Protein AF-A0A3S4HJX0-F1 (afdb_monomer_lite)

Secondary structure (DSSP, 8-state):
-EEPPSSHHHHHHHHHHHHHTTTT-EEEE---GGGGGG-SHHHHHHHHHHHTSTTEEEEEEEEEETTT-SS-HHHHHHHHHHHHHHHHHHT--EEEEEES-HHHHHHHHGGGTTT-S-EEE-S----HHHHHHHHHTT-EEEE-GGGG-TTTSHHHHHHGGGS-TTTEEE---BTTT---S-------PPP--TTSPPPPP-----PPPP--------------S----TTS--TT--------EES-GGGTTTHHHHHHHHHHHHHGGGS-----

Sequence (276 aa):
MLITGTCVQESLAASALAQDYRDYCWSTAGVHPHHASEWNTQTAEQLRALAGRPEVVAIGECGLDFNRNFSTPDQQEAAFSAQLALAADLQMPVFLHCREAHSRFVALLSPWLDKLPAAVVHCFTGTAEELTDCLSLGLSVGITGWVCDERRGLALRALLPQIPADRLLLETDAPLSAATGFTAQTGISPQRTGFFAPPCPTGRRLAAGRSSVAGADNRSKCAPHLPIDLSKPLSGTKHARYVYIFSNWRLSRLCVTCLLIRLSSSIERASPSGSV

pLDDT: mean 71.67, std 30.4, range [21.53, 98.75]

Radius of gyration: 20.78 Å; chains: 1; bounding box: 62×40×52 Å

Foldseek 3Di:
DEAEDQFLVSLVVQCVVCVVVVVPYAYEAEHALLRLVVDDPVRLVSSLVSCPDQRHQAHDPAFDAPPPCNDPPVSRLVRRLSSLVSQLVSLGEYEYEDHPCLVVRCVSCLVSLVSHPAYEHACDQDALVSVVSCVVSVHAYEHELCCVPPVRNVRVLVCVLVHPLARYEYEHQPPPRANPDDADDDDDDADDFPPRNDPDPDDDDDDDDDDDDDDDDDDDDDDDDDDDPPPDPPPDDPHRGYDYYYHDDPPPDGRVRVVVVVSVVSNVVPDPPDDD

Structure (mmCIF, N/CA/C/O backbone):
data_AF-A0A3S4HJX0-F1
#
_entry.id   AF-A0A3S4HJX0-F1
#
loop_
_atom_site.group_PDB
_atom_site.id
_atom_site.type_symbol
_atom_site.label_atom_id
_atom_site.label_alt_id
_atom_site.label_comp_id
_atom_site.label_asym_id
_atom_site.label_entity_id
_atom_site.label_seq_id
_atom_site.pdbx_PDB_ins_code
_atom_site.Cartn_x
_atom_site.Cartn_y
_atom_site.Cartn_z
_atom_site.occupancy
_atom_site.B_iso_or_equiv
_atom_site.auth_seq_id
_atom_site.auth_comp_id
_atom_site.auth_asym_id
_atom_site.auth_atom_id
_atom_site.pdbx_PDB_model_num
ATOM 1 N N . MET A 1 1 ? -14.784 5.576 -1.308 1.00 86.88 1 MET A N 1
ATOM 2 C CA . MET A 1 1 ? -13.565 6.292 -1.721 1.00 86.88 1 MET A CA 1
ATOM 3 C C . MET A 1 1 ? -12.529 6.077 -0.641 1.00 86.88 1 MET A C 1
ATOM 5 O O . MET A 1 1 ? -12.900 6.152 0.520 1.00 86.88 1 MET A O 1
ATOM 9 N N . LEU A 1 2 ? -11.289 5.761 -0.997 1.00 91.75 2 LEU A N 1
ATOM 10 C CA . LEU A 1 2 ? -10.186 5.620 -0.050 1.00 91.75 2 LEU A CA 1
ATOM 11 C C . LEU A 1 2 ? -9.273 6.844 -0.180 1.00 91.75 2 LEU A C 1
ATOM 13 O O . LEU A 1 2 ? -8.854 7.187 -1.283 1.00 91.75 2 LEU A O 1
ATOM 17 N N . ILE A 1 3 ? -9.027 7.533 0.925 1.00 94.38 3 ILE A N 1
ATOM 18 C CA . ILE A 1 3 ? -8.179 8.722 0.994 1.00 94.38 3 ILE A CA 1
ATOM 19 C C . ILE A 1 3 ? -6.838 8.282 1.569 1.00 94.38 3 ILE A C 1
ATOM 21 O O . ILE A 1 3 ? -6.785 7.728 2.668 1.00 94.38 3 ILE A O 1
ATOM 25 N N . THR A 1 4 ? -5.766 8.484 0.816 1.00 95.19 4 THR A N 1
ATOM 26 C CA . THR A 1 4 ? -4.442 7.998 1.204 1.00 95.19 4 THR A CA 1
ATOM 27 C C . THR A 1 4 ? -3.760 8.950 2.177 1.00 95.19 4 THR A C 1
ATOM 29 O O . THR A 1 4 ? -3.737 10.161 1.970 1.00 95.19 4 THR A O 1
ATOM 32 N N . GLY A 1 5 ? -3.208 8.391 3.253 1.00 95.31 5 GLY A N 1
ATOM 33 C CA . GLY A 1 5 ? -2.229 9.062 4.103 1.00 95.31 5 GLY A CA 1
ATOM 34 C C . GLY A 1 5 ? -0.820 8.598 3.739 1.00 95.31 5 GLY A C 1
ATOM 35 O O . GLY A 1 5 ? -0.583 7.393 3.675 1.00 95.31 5 GLY A O 1
ATOM 36 N N . THR A 1 6 ? 0.106 9.531 3.500 1.00 95.94 6 THR A N 1
ATOM 37 C CA . THR A 1 6 ? 1.504 9.207 3.140 1.00 95.94 6 THR A CA 1
ATOM 38 C C . THR A 1 6 ? 2.510 9.501 4.260 1.00 95.94 6 THR A C 1
ATOM 40 O O . THR A 1 6 ? 3.659 9.070 4.206 1.00 95.94 6 THR A O 1
ATOM 43 N N . CYS A 1 7 ? 2.080 10.201 5.306 1.00 96.50 7 CYS A N 1
ATOM 44 C CA . CYS A 1 7 ? 2.805 10.395 6.560 1.00 96.50 7 CYS A CA 1
ATOM 45 C C . CYS A 1 7 ? 1.792 10.548 7.707 1.00 96.50 7 CYS A C 1
ATOM 47 O O . CYS A 1 7 ? 0.581 10.584 7.469 1.00 96.50 7 CYS A O 1
ATOM 49 N N . VAL A 1 8 ? 2.243 10.681 8.959 1.00 96.56 8 VAL A N 1
ATOM 50 C CA . VAL A 1 8 ? 1.333 10.816 10.120 1.00 96.56 8 VAL A CA 1
ATOM 51 C C . VAL A 1 8 ? 0.402 12.022 9.984 1.00 96.56 8 VAL A C 1
ATOM 53 O O . VAL A 1 8 ? -0.800 11.906 10.225 1.00 96.56 8 VAL A O 1
ATOM 56 N N . GLN A 1 9 ? 0.940 13.170 9.568 1.00 96.62 9 GLN A N 1
ATOM 57 C CA . GLN A 1 9 ? 0.167 14.404 9.435 1.00 96.62 9 GLN A CA 1
ATOM 58 C C . GLN A 1 9 ? -0.905 14.287 8.344 1.00 96.62 9 GLN A C 1
ATOM 60 O O . GLN A 1 9 ? -2.055 14.676 8.553 1.00 96.62 9 GLN A O 1
ATOM 65 N N . GLU A 1 10 ? -0.555 13.712 7.194 1.00 96.44 10 GLU A N 1
ATOM 66 C CA . GLU A 1 10 ? -1.518 13.476 6.118 1.00 96.44 10 GLU A CA 1
ATOM 67 C C . GLU A 1 10 ? -2.526 12.385 6.475 1.00 96.44 10 GLU A C 1
ATOM 69 O O . GLU A 1 10 ? -3.701 12.519 6.151 1.00 96.44 10 GLU A O 1
ATOM 74 N N . SER A 1 11 ? -2.115 11.355 7.217 1.00 97.44 11 SER A N 1
ATOM 75 C CA . SER A 1 11 ? -3.013 10.305 7.712 1.00 97.44 11 SER A CA 1
ATOM 76 C C . SER A 1 11 ? -4.065 10.870 8.676 1.00 97.44 11 SER A C 1
ATOM 78 O O . SER A 1 11 ? -5.237 10.497 8.607 1.00 97.44 11 SER A O 1
ATOM 80 N N . LEU A 1 12 ? -3.685 11.822 9.540 1.00 97.44 12 LEU A N 1
ATOM 81 C CA . LEU A 1 12 ? -4.622 12.569 10.390 1.00 97.44 12 LEU A CA 1
ATOM 82 C C . LEU A 1 12 ? -5.634 13.363 9.556 1.00 97.44 12 LEU A C 1
ATOM 84 O O . LEU A 1 12 ? -6.834 13.303 9.831 1.00 97.44 12 LEU A O 1
ATOM 88 N N . ALA A 1 13 ? -5.161 14.086 8.538 1.00 96.38 13 ALA A N 1
ATOM 89 C CA . ALA A 1 13 ? -6.020 14.866 7.651 1.00 96.38 13 ALA A CA 1
ATOM 90 C C . ALA A 1 13 ? -6.960 13.972 6.820 1.00 96.38 13 ALA A C 1
ATOM 92 O O . ALA A 1 13 ? -8.140 14.289 6.671 1.00 96.38 13 ALA A O 1
ATOM 93 N N . ALA A 1 14 ? -6.463 12.834 6.332 1.00 94.94 14 ALA A N 1
ATOM 94 C CA . ALA A 1 14 ? -7.236 11.849 5.585 1.00 94.94 14 ALA A CA 1
ATOM 95 C C . ALA A 1 14 ? -8.345 11.227 6.444 1.00 94.94 14 ALA A C 1
ATOM 97 O O . ALA A 1 14 ? -9.487 11.152 5.994 1.00 94.94 14 ALA A O 1
ATOM 98 N N . SER A 1 15 ? -8.040 10.846 7.691 1.00 96.81 15 SER A N 1
ATOM 99 C CA . SER A 1 15 ? -9.033 10.348 8.656 1.00 96.81 15 SER A CA 1
ATOM 100 C C . SER A 1 15 ? -10.085 11.407 8.981 1.00 96.81 15 SER A C 1
ATOM 102 O O . SER A 1 15 ? -11.275 11.107 8.932 1.00 96.81 15 SER A O 1
ATOM 104 N N . ALA A 1 16 ? -9.686 12.660 9.226 1.00 96.38 16 ALA A N 1
ATOM 105 C CA . ALA A 1 16 ? -10.638 13.746 9.466 1.00 96.38 16 ALA A CA 1
ATOM 106 C C . ALA A 1 16 ? -11.583 13.950 8.267 1.00 96.38 16 ALA A C 1
ATOM 108 O O . ALA A 1 16 ? -12.799 14.011 8.432 1.00 96.38 16 ALA A O 1
ATOM 109 N N . LEU A 1 17 ? -11.042 13.954 7.045 1.00 93.38 17 LEU A N 1
ATOM 110 C CA . LEU A 1 17 ? -11.856 14.077 5.838 1.00 93.38 17 LEU A CA 1
ATOM 111 C C . LEU A 1 17 ? -12.772 12.861 5.634 1.00 93.38 17 LEU A C 1
ATOM 113 O O . LEU A 1 17 ? -13.923 13.015 5.237 1.00 93.38 17 LEU A O 1
ATOM 117 N N . ALA A 1 18 ? -12.304 11.645 5.917 1.00 94.81 18 ALA A N 1
ATOM 118 C CA . ALA A 1 18 ? -13.149 10.455 5.854 1.00 94.81 18 ALA A CA 1
ATOM 119 C C . ALA A 1 18 ? -14.287 10.505 6.891 1.00 94.81 18 ALA A C 1
ATOM 121 O O . ALA A 1 18 ? -15.416 10.113 6.592 1.00 94.81 18 ALA A O 1
ATOM 122 N N . GLN A 1 19 ? -14.026 11.070 8.072 1.00 94.75 19 GLN A N 1
ATOM 123 C CA . GLN A 1 19 ? -15.018 11.277 9.1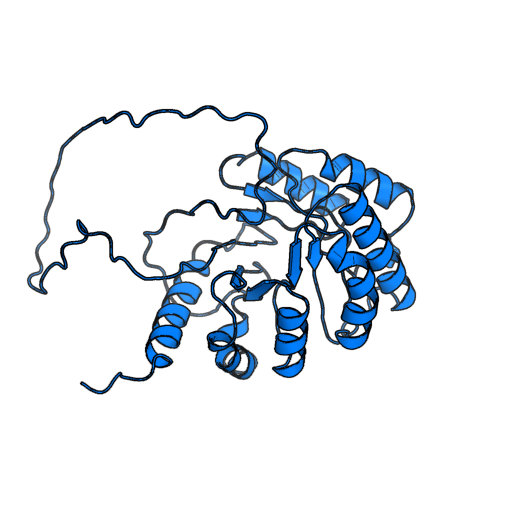25 1.00 94.75 19 GLN A CA 1
ATOM 124 C C . GLN A 1 19 ? -16.096 12.313 8.758 1.00 94.75 19 GLN A C 1
ATOM 126 O O . GLN A 1 19 ? -17.241 12.186 9.201 1.00 94.75 19 GLN A O 1
ATOM 131 N N . ASP A 1 20 ? -15.787 13.296 7.916 1.00 94.00 20 ASP A N 1
ATOM 132 C CA . ASP A 1 20 ? -16.796 14.228 7.395 1.00 94.00 20 ASP A CA 1
ATOM 133 C C . ASP A 1 20 ? -17.751 13.549 6.391 1.00 94.00 20 ASP A C 1
ATOM 135 O O . ASP A 1 20 ? -18.895 13.973 6.220 1.00 94.00 20 ASP A O 1
ATOM 139 N N . TYR A 1 21 ? -17.319 12.443 5.770 1.00 92.62 21 TYR A N 1
ATOM 140 C CA . TYR A 1 21 ? -18.043 11.728 4.711 1.00 92.62 21 TYR A CA 1
ATOM 141 C C . TYR A 1 21 ? -18.157 10.212 4.986 1.00 92.62 21 TYR A C 1
ATOM 143 O O . TYR A 1 21 ? -17.909 9.397 4.095 1.00 92.62 21 TYR A O 1
ATOM 151 N N . ARG A 1 22 ? -18.567 9.828 6.205 1.00 85.81 22 ARG A N 1
ATOM 152 C CA . ARG A 1 22 ? -18.512 8.447 6.762 1.00 85.81 22 ARG A CA 1
ATOM 153 C C . ARG A 1 22 ? -19.131 7.329 5.919 1.00 85.81 22 ARG A C 1
ATOM 155 O O . ARG A 1 22 ? -18.731 6.178 6.058 1.00 85.81 22 ARG A O 1
ATOM 162 N N . ASP A 1 23 ? -20.090 7.648 5.056 1.00 86.12 23 ASP A N 1
ATOM 163 C CA . ASP A 1 23 ? -20.768 6.653 4.211 1.00 86.12 23 ASP A CA 1
ATOM 164 C C . ASP A 1 23 ? -20.103 6.465 2.839 1.00 86.12 23 ASP A C 1
ATOM 166 O O . ASP A 1 23 ? -20.397 5.511 2.114 1.00 86.12 23 ASP A O 1
ATOM 170 N N . TYR A 1 24 ? -19.202 7.375 2.471 1.00 89.31 24 TYR A N 1
ATOM 171 C CA . TYR A 1 24 ? -18.600 7.442 1.141 1.00 89.31 24 TYR A CA 1
ATOM 172 C C . TYR A 1 24 ? -17.079 7.371 1.171 1.00 89.31 24 TYR A C 1
ATOM 174 O O . TYR A 1 24 ? -16.480 7.008 0.153 1.00 89.31 24 TYR A O 1
ATOM 182 N N . CYS A 1 25 ? -16.455 7.707 2.298 1.00 92.56 25 CYS A N 1
ATOM 183 C CA . CYS A 1 25 ? -15.018 7.867 2.433 1.00 92.56 25 CYS A CA 1
ATOM 184 C C . CYS A 1 25 ? -14.460 7.021 3.577 1.00 92.56 25 CYS A C 1
ATOM 186 O O . CYS A 1 25 ? -15.029 6.943 4.659 1.00 92.56 25 CYS A O 1
ATOM 188 N N . TRP A 1 26 ? -13.298 6.446 3.310 1.00 96.56 26 TRP A N 1
ATOM 189 C CA . TRP A 1 26 ? -12.415 5.784 4.259 1.00 96.56 26 TRP A CA 1
ATOM 190 C C . TRP A 1 26 ? -11.014 6.340 4.051 1.00 96.56 26 TRP A C 1
ATOM 192 O O . TRP A 1 26 ? -10.753 6.971 3.023 1.00 96.56 26 TRP A O 1
ATOM 202 N N . SER A 1 27 ? -10.103 6.078 4.975 1.00 97.06 27 SER A N 1
ATOM 203 C CA . SER A 1 27 ? -8.709 6.479 4.844 1.00 97.06 27 SER A CA 1
ATOM 204 C C . SER A 1 27 ? -7.739 5.342 5.129 1.00 97.06 27 SER A C 1
ATOM 206 O O . SER A 1 27 ? -8.091 4.314 5.711 1.00 97.06 27 SER A O 1
ATOM 208 N N . THR A 1 28 ? -6.496 5.540 4.714 1.00 98.25 28 THR A N 1
ATOM 209 C CA . THR A 1 28 ? -5.355 4.732 5.148 1.00 98.25 28 THR A CA 1
ATOM 210 C C . THR A 1 28 ? -4.539 5.503 6.187 1.00 98.25 28 THR A C 1
ATOM 212 O O . THR A 1 28 ? -4.708 6.717 6.340 1.00 98.25 28 THR A O 1
ATOM 215 N N . ALA A 1 29 ? -3.673 4.808 6.920 1.00 98.44 29 ALA A N 1
ATOM 216 C CA . ALA A 1 29 ? -2.678 5.442 7.777 1.00 98.44 29 ALA A CA 1
ATOM 217 C C . ALA A 1 29 ? -1.314 4.770 7.594 1.00 98.44 29 ALA A C 1
ATOM 219 O O . ALA A 1 29 ? -1.189 3.558 7.776 1.00 98.44 29 ALA A O 1
ATOM 220 N N . GLY A 1 30 ? -0.291 5.546 7.245 1.00 97.94 30 GLY A N 1
ATOM 221 C CA . GLY A 1 30 ? 1.027 5.002 6.937 1.00 97.94 30 GLY A CA 1
ATOM 222 C C . GLY A 1 30 ? 2.100 6.059 6.717 1.00 97.94 30 GLY A C 1
ATOM 223 O O . GLY A 1 30 ? 1.866 7.263 6.846 1.00 97.94 30 GLY A O 1
ATOM 224 N N . VAL A 1 31 ? 3.297 5.567 6.409 1.00 98.38 31 VAL A N 1
ATOM 225 C CA . VAL A 1 31 ? 4.477 6.335 6.012 1.00 98.38 31 VAL A CA 1
ATOM 226 C C . VAL A 1 31 ? 4.974 5.787 4.679 1.00 98.38 31 VAL A C 1
ATOM 228 O O . VAL A 1 31 ? 5.470 4.658 4.592 1.00 98.38 31 VAL A O 1
ATOM 231 N N . HIS A 1 32 ? 4.849 6.620 3.655 1.00 98.25 32 HIS A N 1
ATOM 232 C CA . HIS A 1 32 ? 5.305 6.369 2.300 1.00 98.25 32 HIS A CA 1
ATOM 233 C C . HIS A 1 32 ? 6.842 6.317 2.268 1.00 98.25 32 HIS A C 1
ATOM 235 O O . HIS A 1 32 ? 7.483 7.036 3.039 1.00 98.25 32 HIS A O 1
ATOM 241 N N . PRO A 1 33 ? 7.473 5.527 1.375 1.00 97.50 33 PRO A N 1
ATOM 242 C CA . PRO A 1 33 ? 8.932 5.418 1.278 1.00 97.50 33 PRO A CA 1
ATOM 243 C C . PRO A 1 33 ? 9.672 6.753 1.176 1.00 97.50 33 PRO A C 1
ATOM 245 O O . PRO A 1 33 ? 10.808 6.864 1.627 1.00 97.50 33 PRO A O 1
ATOM 248 N N . HIS A 1 34 ? 9.047 7.792 0.620 1.00 96.25 34 HIS A N 1
ATOM 249 C CA . HIS A 1 34 ? 9.668 9.121 0.553 1.00 96.25 34 HIS A CA 1
ATOM 250 C C . HIS A 1 34 ? 9.860 9.760 1.938 1.00 96.25 34 HIS A C 1
ATOM 252 O O . HIS A 1 34 ? 10.829 10.488 2.125 1.00 96.25 34 HIS A O 1
ATOM 258 N N . HIS A 1 35 ? 8.995 9.427 2.898 1.00 96.38 35 HIS A N 1
ATOM 259 C CA . HIS A 1 35 ? 9.020 9.886 4.290 1.00 96.38 35 HIS A CA 1
ATOM 260 C C . HIS A 1 35 ? 9.639 8.854 5.248 1.00 96.38 35 HIS A C 1
ATOM 262 O O . HIS A 1 35 ? 9.556 9.009 6.465 1.00 96.38 35 HIS A O 1
ATOM 268 N N . ALA A 1 36 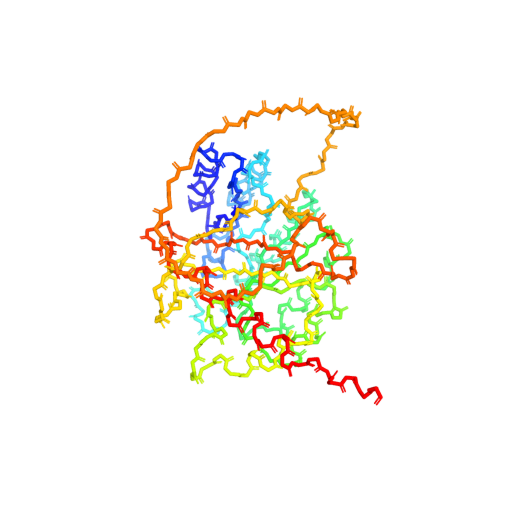? 10.259 7.782 4.743 1.00 97.06 36 ALA A N 1
ATOM 269 C CA . ALA A 1 36 ? 10.757 6.696 5.587 1.00 97.06 36 ALA A CA 1
ATOM 270 C C . ALA A 1 36 ? 11.830 7.139 6.599 1.00 97.06 36 ALA A C 1
ATOM 272 O O . ALA A 1 36 ? 11.925 6.559 7.679 1.00 97.06 36 ALA A O 1
ATOM 273 N N . SER A 1 37 ? 12.588 8.200 6.310 1.00 96.75 37 SER A N 1
ATOM 274 C CA . SER A 1 37 ? 13.531 8.814 7.254 1.00 96.75 37 SER A CA 1
ATOM 275 C C . SER A 1 37 ? 12.870 9.388 8.513 1.00 96.75 37 SER A C 1
ATOM 277 O O . SER A 1 37 ? 13.545 9.599 9.516 1.00 96.75 37 SER A O 1
ATOM 279 N N . GLU A 1 38 ? 11.564 9.661 8.471 1.00 94.75 38 GLU A N 1
ATOM 280 C CA . GLU A 1 38 ? 10.777 10.169 9.602 1.00 94.75 38 GLU A CA 1
ATOM 281 C C . GLU A 1 38 ? 10.268 9.035 10.513 1.00 94.75 38 GLU A C 1
ATOM 283 O O . GLU A 1 38 ? 9.671 9.287 11.565 1.00 94.75 38 GLU A O 1
ATOM 288 N N . TRP A 1 39 ? 10.489 7.772 10.133 1.00 97.44 39 TRP A N 1
ATOM 289 C CA . TRP A 1 39 ? 10.044 6.628 10.915 1.00 97.44 39 TRP A CA 1
ATOM 290 C C . TRP A 1 39 ? 10.798 6.515 12.243 1.00 97.44 39 TRP A C 1
ATOM 292 O O . TRP A 1 39 ? 12.025 6.449 12.292 1.00 97.44 39 TRP A O 1
ATOM 302 N N . ASN A 1 40 ? 10.046 6.439 13.338 1.00 97.38 40 ASN A N 1
ATOM 303 C CA . ASN A 1 40 ? 10.550 6.188 14.684 1.00 97.38 40 ASN A CA 1
ATOM 304 C C . ASN A 1 40 ? 9.424 5.609 15.567 1.00 97.38 40 ASN A C 1
ATOM 306 O O . ASN A 1 40 ? 8.292 5.425 15.113 1.00 97.38 40 ASN A O 1
ATOM 310 N N . THR A 1 41 ? 9.723 5.323 16.836 1.00 96.62 41 THR A N 1
ATOM 311 C CA . THR A 1 41 ? 8.755 4.746 17.785 1.00 96.62 41 THR A CA 1
ATOM 312 C C . THR A 1 41 ? 7.502 5.609 17.964 1.00 96.62 41 THR A C 1
ATOM 314 O O . THR A 1 41 ? 6.397 5.074 17.978 1.00 96.62 41 THR A O 1
ATOM 317 N N . GLN A 1 42 ? 7.647 6.935 18.027 1.00 97.75 42 GLN A N 1
ATOM 318 C CA . GLN A 1 42 ? 6.514 7.852 18.169 1.00 97.75 42 GLN A CA 1
ATOM 319 C C . GLN A 1 42 ? 5.615 7.814 16.927 1.00 97.75 42 GLN A C 1
ATOM 321 O O . GLN A 1 42 ? 4.393 7.742 17.052 1.00 97.75 42 GLN A O 1
ATOM 326 N N . THR A 1 43 ? 6.212 7.779 15.733 1.00 97.38 43 THR A N 1
ATOM 327 C CA . THR A 1 43 ? 5.490 7.603 14.465 1.00 97.38 43 THR A CA 1
ATOM 328 C C . THR A 1 43 ? 4.666 6.309 14.483 1.00 97.38 43 THR A C 1
ATOM 330 O O . THR A 1 43 ? 3.481 6.323 14.147 1.00 97.38 43 THR A O 1
ATOM 333 N N . ALA A 1 44 ? 5.250 5.196 14.941 1.00 97.62 44 ALA A N 1
ATOM 334 C CA . ALA A 1 44 ? 4.556 3.911 15.037 1.00 97.62 44 ALA A CA 1
ATOM 335 C C . ALA A 1 44 ? 3.365 3.945 16.017 1.00 97.62 44 ALA A C 1
ATOM 337 O O . ALA A 1 44 ? 2.291 3.424 15.708 1.00 97.62 44 ALA A O 1
ATOM 338 N N . GLU A 1 45 ? 3.522 4.587 17.178 1.00 98.25 45 GLU A N 1
ATOM 339 C CA . GLU A 1 45 ? 2.447 4.767 18.164 1.00 98.25 45 GLU A CA 1
ATOM 340 C C . GLU A 1 45 ? 1.301 5.628 17.619 1.00 98.25 45 GLU A C 1
ATOM 342 O O . GLU A 1 45 ? 0.127 5.284 17.782 1.00 98.25 45 GLU A O 1
ATOM 347 N N . GLN A 1 46 ? 1.629 6.716 16.918 1.00 98.31 46 GLN A N 1
ATOM 348 C CA . GLN A 1 46 ? 0.641 7.597 16.294 1.00 98.31 46 GLN A CA 1
ATOM 349 C C . GLN A 1 46 ? -0.166 6.869 15.215 1.00 98.31 46 GLN A C 1
ATOM 351 O O . GLN A 1 46 ? -1.394 6.976 15.194 1.00 98.31 46 GLN A O 1
ATOM 356 N N . LEU A 1 47 ? 0.494 6.089 14.352 1.00 98.31 47 LEU A N 1
ATOM 357 C CA . LEU A 1 47 ? -0.194 5.279 13.346 1.00 98.31 47 LEU A CA 1
ATOM 358 C C . LEU A 1 47 ? -1.072 4.200 13.981 1.00 98.31 47 LEU A C 1
ATOM 360 O O . LEU A 1 47 ? -2.199 4.005 13.533 1.00 98.31 47 LEU A O 1
ATOM 364 N N . ARG A 1 48 ? -0.613 3.541 15.054 1.00 98.50 48 ARG A N 1
ATOM 365 C CA . ARG A 1 48 ? -1.428 2.565 15.794 1.00 98.50 48 ARG A CA 1
ATOM 366 C C . ARG A 1 48 ? -2.688 3.208 16.378 1.00 98.50 48 ARG A C 1
ATOM 368 O O . ARG A 1 48 ? -3.766 2.627 16.288 1.00 98.50 48 ARG A O 1
ATOM 375 N N . ALA A 1 49 ? -2.570 4.406 16.950 1.00 98.25 49 ALA A N 1
ATOM 376 C CA . ALA A 1 49 ? -3.715 5.144 17.478 1.00 98.25 49 ALA A CA 1
ATOM 377 C C . ALA A 1 49 ? -4.696 5.564 16.368 1.00 98.25 49 ALA A C 1
ATOM 379 O O . ALA A 1 49 ? -5.910 5.455 16.545 1.00 98.25 49 ALA A O 1
ATOM 380 N N . LEU A 1 50 ? -4.184 6.009 15.215 1.00 97.81 50 LEU A N 1
ATOM 381 C CA . LEU A 1 50 ? -4.998 6.331 14.040 1.00 97.81 50 LEU A CA 1
ATOM 382 C C . LEU A 1 50 ? -5.735 5.110 13.495 1.00 97.81 50 LEU A C 1
ATOM 384 O O . LEU A 1 50 ? -6.928 5.195 13.226 1.00 97.81 50 LEU A O 1
ATOM 388 N N . ALA A 1 51 ? -5.049 3.977 13.382 1.00 97.69 51 ALA A N 1
ATOM 389 C CA . ALA A 1 51 ? -5.606 2.723 12.892 1.00 97.69 51 ALA A CA 1
ATOM 390 C C . ALA A 1 51 ? -6.764 2.186 13.755 1.00 97.69 51 ALA A C 1
ATOM 392 O O . ALA A 1 51 ? -7.583 1.412 13.275 1.00 97.69 51 ALA A O 1
ATOM 393 N N . GLY A 1 52 ? -6.879 2.632 15.012 1.00 96.69 52 GLY A N 1
ATOM 394 C CA . GLY A 1 52 ? -8.028 2.335 15.870 1.00 96.69 52 GLY A CA 1
ATOM 395 C C . GLY A 1 52 ? -9.316 3.091 15.509 1.00 96.69 52 GLY A C 1
ATOM 396 O O . GLY A 1 52 ? -10.358 2.832 16.112 1.00 96.69 52 GLY A O 1
ATOM 397 N N . ARG A 1 53 ? -9.275 4.041 14.566 1.00 97.56 53 ARG A N 1
ATOM 398 C CA . ARG A 1 53 ? -10.453 4.808 14.136 1.00 97.56 53 ARG A CA 1
ATOM 399 C C . ARG A 1 53 ? -11.266 4.035 13.089 1.00 97.56 53 ARG A C 1
ATOM 401 O O . ARG A 1 53 ? -10.679 3.444 12.188 1.00 97.56 53 ARG A O 1
ATOM 408 N N . PRO A 1 54 ? -12.610 4.071 13.145 1.00 95.94 54 PRO A N 1
ATOM 409 C CA . PRO A 1 54 ? -13.463 3.248 12.283 1.00 95.94 54 PRO A CA 1
ATOM 410 C C . PRO A 1 54 ? -13.370 3.594 10.790 1.00 95.94 54 PRO A C 1
ATOM 412 O O . PRO A 1 54 ? -13.673 2.752 9.947 1.00 95.94 54 PRO A O 1
ATOM 415 N N . GLU A 1 55 ? -12.987 4.824 10.450 1.00 96.00 55 GLU A N 1
ATOM 416 C CA . GLU A 1 55 ? -12.785 5.258 9.070 1.00 96.00 55 GLU A CA 1
ATOM 417 C C . GLU A 1 55 ? -11.415 4.869 8.491 1.00 96.00 55 GLU A C 1
ATOM 419 O O . GLU A 1 55 ? -11.256 4.907 7.270 1.00 96.00 55 GLU A O 1
ATOM 424 N N . VAL A 1 56 ? -10.450 4.463 9.328 1.00 97.94 56 VAL A N 1
ATOM 425 C CA . VAL A 1 56 ? -9.125 4.008 8.890 1.00 97.94 56 VAL A CA 1
ATOM 426 C C . VAL A 1 56 ? -9.176 2.505 8.638 1.00 97.94 56 VAL A C 1
ATOM 428 O O . VAL A 1 56 ? -9.369 1.712 9.553 1.00 97.94 56 VAL A O 1
ATOM 431 N N . VAL A 1 57 ? -9.015 2.100 7.380 1.00 97.56 57 VAL A N 1
ATOM 432 C CA . VAL A 1 57 ? -9.315 0.722 6.940 1.00 97.56 57 VAL A CA 1
ATOM 433 C C . VAL A 1 57 ? -8.108 -0.057 6.430 1.00 97.56 57 VAL A C 1
ATOM 435 O O . VAL A 1 57 ? -8.242 -1.238 6.119 1.00 97.56 57 VAL A O 1
ATOM 438 N N . ALA A 1 58 ? -6.940 0.578 6.328 1.00 98.12 58 ALA A N 1
ATOM 439 C CA . ALA A 1 58 ? -5.701 -0.066 5.900 1.00 98.12 58 ALA A CA 1
ATOM 440 C C . ALA A 1 58 ? -4.466 0.652 6.455 1.00 98.12 58 ALA A C 1
ATOM 442 O O . ALA A 1 58 ? -4.496 1.867 6.678 1.00 98.12 58 ALA A O 1
ATOM 443 N N . ILE A 1 59 ? -3.374 -0.097 6.604 1.00 98.69 59 ILE A N 1
ATOM 444 C CA . ILE A 1 59 ? -2.044 0.469 6.840 1.00 98.69 59 ILE A CA 1
ATOM 445 C C . ILE A 1 59 ? -1.394 0.778 5.493 1.00 98.69 59 ILE A C 1
ATOM 447 O O . ILE A 1 59 ? -1.372 -0.065 4.599 1.00 98.69 59 ILE A O 1
ATOM 451 N N . GLY A 1 60 ? -0.881 1.991 5.347 1.00 96.44 60 GLY A N 1
ATOM 452 C CA . GLY A 1 60 ? -0.296 2.499 4.113 1.00 96.44 60 GLY A CA 1
ATOM 453 C C . GLY A 1 60 ? -0.735 3.938 3.830 1.00 96.44 60 GLY A C 1
ATOM 454 O O . GLY A 1 60 ? -1.553 4.499 4.549 1.00 96.44 60 GLY A O 1
ATOM 455 N N . GLU A 1 61 ? -0.230 4.591 2.801 1.00 97.69 61 GLU A N 1
ATOM 456 C CA . GLU A 1 61 ? 0.641 4.036 1.766 1.00 97.69 61 GLU A CA 1
ATOM 457 C C . GLU A 1 61 ? 2.050 3.744 2.300 1.00 97.69 61 GLU A C 1
ATOM 459 O O . GLU A 1 61 ? 2.669 4.603 2.920 1.00 97.69 61 GLU A O 1
ATOM 464 N N . CYS A 1 62 ? 2.543 2.518 2.113 1.00 98.06 62 CYS A N 1
ATOM 465 C CA . CYS A 1 62 ? 3.874 2.097 2.561 1.00 98.06 62 CYS A CA 1
ATOM 466 C C . CYS A 1 62 ? 4.526 1.157 1.544 1.00 98.06 62 CYS A C 1
ATOM 468 O O . CYS A 1 62 ? 3.844 0.576 0.708 1.00 98.06 62 CYS A O 1
ATOM 470 N N . GLY A 1 63 ? 5.847 0.996 1.584 1.00 98.00 63 GLY A N 1
ATOM 471 C CA . GLY A 1 63 ? 6.561 0.142 0.633 1.00 98.00 63 GLY A CA 1
ATOM 472 C C . GLY A 1 63 ? 7.910 0.723 0.248 1.00 98.00 63 GLY A C 1
ATOM 473 O O . GLY A 1 63 ? 8.567 1.326 1.094 1.00 98.00 63 GLY A O 1
ATOM 474 N N . LEU A 1 64 ? 8.318 0.539 -1.010 1.00 98.06 64 LEU A N 1
ATOM 475 C CA . LEU A 1 64 ? 9.648 0.912 -1.504 1.00 98.06 64 LEU A CA 1
ATOM 476 C C . LEU A 1 64 ? 9.575 1.738 -2.797 1.00 98.06 64 LEU A C 1
ATOM 478 O O . LEU A 1 64 ? 8.834 1.411 -3.726 1.00 98.06 64 LEU A O 1
ATOM 482 N N . ASP A 1 65 ? 10.402 2.778 -2.877 1.00 96.88 65 ASP A N 1
ATOM 483 C CA . ASP A 1 65 ? 10.622 3.607 -4.063 1.00 96.88 65 ASP A CA 1
ATOM 484 C C . ASP A 1 65 ? 12.122 3.872 -4.244 1.00 96.88 65 ASP A C 1
ATOM 486 O O . ASP A 1 65 ? 12.696 4.796 -3.654 1.00 96.88 65 ASP A O 1
ATOM 490 N N . PHE A 1 66 ? 12.759 3.052 -5.082 1.00 94.38 66 PHE A N 1
ATOM 491 C CA . PHE A 1 66 ? 14.189 3.166 -5.386 1.00 94.38 66 PHE A CA 1
ATOM 492 C C . PHE A 1 66 ? 14.491 4.080 -6.575 1.00 94.38 66 PHE A C 1
ATOM 494 O O . PHE A 1 66 ? 15.657 4.272 -6.922 1.00 94.38 66 PHE A O 1
ATOM 501 N N . ASN A 1 67 ? 13.464 4.697 -7.163 1.00 88.44 67 ASN A N 1
ATOM 502 C CA . ASN A 1 67 ? 13.642 5.641 -8.256 1.00 88.44 67 ASN A CA 1
ATOM 503 C C . ASN A 1 67 ? 14.015 7.036 -7.736 1.00 88.44 67 ASN A C 1
ATOM 505 O O . ASN A 1 67 ? 14.914 7.685 -8.269 1.00 88.44 67 ASN A O 1
ATOM 509 N N . ARG A 1 68 ? 13.299 7.524 -6.710 1.00 80.94 68 ARG A N 1
ATOM 510 C CA . ARG A 1 68 ? 13.501 8.879 -6.164 1.00 80.94 68 ARG A CA 1
ATOM 511 C C . ARG A 1 68 ? 14.465 8.927 -4.985 1.00 80.94 68 ARG A C 1
ATOM 513 O O . ARG A 1 68 ? 15.171 9.921 -4.854 1.00 80.94 68 ARG A O 1
ATOM 520 N N . ASN A 1 69 ? 14.494 7.880 -4.152 1.00 84.50 69 ASN A N 1
ATOM 521 C CA . ASN A 1 69 ? 15.386 7.752 -2.990 1.00 84.50 69 ASN A CA 1
ATOM 522 C C . ASN A 1 69 ? 15.452 9.001 -2.086 1.00 84.50 69 ASN A C 1
ATOM 524 O O . ASN A 1 69 ? 16.526 9.386 -1.629 1.00 84.50 69 ASN A O 1
ATOM 528 N N . PHE A 1 70 ? 14.310 9.641 -1.804 1.00 88.69 70 PHE A N 1
ATOM 529 C CA . PHE A 1 70 ? 14.270 10.751 -0.836 1.00 88.69 70 PHE A CA 1
ATOM 530 C C . PHE A 1 70 ? 14.633 10.305 0.588 1.00 88.69 70 PHE A C 1
ATOM 532 O O . PHE A 1 70 ? 15.189 11.085 1.354 1.00 88.69 70 PHE A O 1
ATOM 539 N N . SER A 1 71 ? 14.365 9.038 0.910 1.00 93.94 71 SER A N 1
ATOM 540 C CA . SER A 1 71 ? 14.929 8.319 2.054 1.00 93.94 71 SER A CA 1
ATOM 541 C C . SER A 1 71 ? 15.856 7.212 1.548 1.00 93.94 71 SER A C 1
ATOM 543 O O . SER A 1 71 ? 15.636 6.678 0.454 1.00 93.94 71 SER A O 1
ATOM 545 N N . THR A 1 72 ? 16.877 6.844 2.328 1.00 96.94 72 THR A N 1
ATOM 546 C CA . THR A 1 72 ? 17.819 5.786 1.925 1.00 96.94 72 THR A CA 1
ATOM 547 C C . THR A 1 72 ? 17.116 4.426 1.833 1.00 96.94 72 THR A C 1
ATOM 549 O O . THR A 1 72 ? 16.128 4.214 2.540 1.00 96.94 72 THR A O 1
ATOM 552 N N . PRO A 1 73 ? 17.614 3.476 1.017 1.00 96.44 73 PRO A N 1
ATOM 553 C CA . PRO A 1 73 ? 17.048 2.129 0.954 1.00 96.44 73 PRO A CA 1
ATOM 554 C C . PRO A 1 73 ? 16.888 1.483 2.335 1.00 96.44 73 PRO A C 1
ATOM 556 O O . PRO A 1 73 ? 15.799 1.028 2.661 1.00 96.44 73 PRO A O 1
ATOM 559 N N . ASP A 1 74 ? 17.906 1.565 3.196 1.00 97.81 74 ASP A N 1
ATOM 560 C CA . ASP A 1 74 ? 17.851 1.015 4.558 1.00 97.81 74 ASP A CA 1
ATOM 561 C C . ASP A 1 74 ? 16.719 1.625 5.402 1.00 97.81 74 ASP A C 1
ATOM 563 O O . ASP A 1 74 ? 16.024 0.914 6.128 1.00 97.81 74 ASP A O 1
ATOM 567 N N . GLN A 1 75 ? 16.497 2.941 5.289 1.00 98.25 75 GLN A N 1
ATOM 568 C CA . GLN A 1 75 ? 15.392 3.620 5.973 1.00 98.25 75 GLN A CA 1
ATOM 569 C C . GLN A 1 75 ? 14.038 3.152 5.434 1.00 98.25 75 GLN A C 1
ATOM 571 O O . GLN A 1 75 ? 13.132 2.870 6.220 1.00 98.25 75 GLN A O 1
ATOM 576 N N . GLN A 1 76 ? 13.905 3.033 4.109 1.00 98.56 76 GLN A N 1
ATOM 577 C CA . GLN A 1 76 ? 12.686 2.537 3.469 1.00 98.56 76 GLN A CA 1
ATOM 578 C C . GLN A 1 76 ? 12.373 1.099 3.894 1.00 98.56 76 GLN A C 1
ATOM 580 O O . GLN A 1 76 ? 11.245 0.811 4.287 1.00 98.56 76 GLN A O 1
ATOM 585 N N . GLU A 1 77 ? 13.364 0.208 3.889 1.00 98.50 77 GLU A N 1
ATOM 586 C CA . GLU A 1 77 ? 13.197 -1.187 4.302 1.00 98.50 77 GLU A CA 1
ATOM 587 C C . GLU A 1 77 ? 12.806 -1.319 5.778 1.00 98.50 77 GLU A C 1
ATOM 589 O O . GLU A 1 77 ? 11.916 -2.110 6.113 1.00 98.50 77 GLU A O 1
ATOM 594 N N . ALA A 1 78 ? 13.434 -0.532 6.658 1.00 98.44 78 ALA A N 1
ATOM 595 C CA . ALA A 1 78 ? 13.123 -0.518 8.083 1.00 98.44 78 ALA A CA 1
ATOM 596 C C . ALA A 1 78 ? 11.690 -0.023 8.344 1.00 98.44 78 ALA A C 1
ATOM 598 O O . ALA A 1 78 ? 10.925 -0.689 9.048 1.00 98.44 78 ALA A O 1
ATOM 599 N N . ALA A 1 79 ? 11.303 1.105 7.740 1.00 98.56 79 ALA A N 1
ATOM 600 C CA . ALA A 1 79 ? 9.957 1.661 7.865 1.00 98.56 79 ALA A CA 1
ATOM 601 C C . ALA A 1 79 ? 8.895 0.737 7.252 1.00 98.56 79 ALA A C 1
ATOM 603 O O . ALA A 1 79 ? 7.817 0.567 7.823 1.00 98.56 79 ALA A O 1
ATOM 604 N N . PHE A 1 80 ? 9.186 0.111 6.109 1.00 98.69 80 PHE A N 1
ATOM 605 C CA . PHE A 1 80 ? 8.271 -0.825 5.466 1.00 98.69 80 PHE A CA 1
ATOM 606 C C . PHE A 1 80 ? 8.050 -2.068 6.334 1.00 98.69 80 PHE A C 1
ATOM 608 O O . PHE A 1 80 ? 6.909 -2.401 6.654 1.00 98.69 80 PHE A O 1
ATOM 615 N N . SER A 1 81 ? 9.129 -2.701 6.803 1.00 98.62 81 SER A N 1
ATOM 616 C CA . SER A 1 81 ? 9.053 -3.895 7.656 1.00 98.62 81 SER A CA 1
ATOM 617 C C . SER A 1 81 ? 8.292 -3.629 8.958 1.00 98.62 81 SER A C 1
ATOM 619 O O . SER A 1 81 ? 7.488 -4.455 9.389 1.00 98.62 81 SER A O 1
ATOM 621 N N . ALA A 1 82 ? 8.495 -2.459 9.569 1.00 98.56 82 ALA A N 1
ATOM 622 C CA . ALA A 1 82 ? 7.787 -2.073 10.784 1.00 98.56 82 ALA A CA 1
ATOM 623 C C . ALA A 1 82 ? 6.283 -1.839 10.545 1.00 98.56 82 ALA A C 1
ATOM 625 O O . ALA A 1 82 ? 5.462 -2.197 11.390 1.00 98.56 82 ALA A O 1
ATOM 626 N N . GLN A 1 83 ? 5.900 -1.294 9.388 1.00 98.69 83 GLN A N 1
ATOM 627 C CA . GLN A 1 83 ? 4.492 -1.129 9.017 1.00 98.69 83 GLN A CA 1
ATOM 628 C C . GLN A 1 83 ? 3.808 -2.458 8.676 1.00 98.69 83 GLN A C 1
ATOM 630 O O . GLN A 1 83 ? 2.640 -2.629 9.019 1.00 98.69 83 GLN A O 1
ATOM 635 N N . LEU A 1 84 ? 4.523 -3.419 8.077 1.00 98.75 84 LEU A N 1
ATOM 636 C CA . LEU A 1 84 ? 4.017 -4.785 7.885 1.00 98.75 84 LEU A CA 1
ATOM 637 C C . LEU A 1 84 ? 3.744 -5.472 9.228 1.00 98.75 84 LEU A C 1
ATOM 639 O O . LEU A 1 84 ? 2.685 -6.074 9.404 1.00 98.75 84 LEU A O 1
ATOM 643 N N . ALA A 1 85 ? 4.656 -5.314 10.193 1.00 98.56 85 ALA A N 1
ATOM 644 C CA . ALA A 1 85 ? 4.460 -5.804 11.554 1.00 98.56 85 ALA A CA 1
ATOM 645 C C . ALA A 1 85 ? 3.236 -5.164 12.222 1.00 98.56 85 ALA A C 1
ATOM 647 O O . ALA A 1 85 ? 2.383 -5.869 12.756 1.00 98.56 85 ALA A O 1
ATOM 648 N N . LEU A 1 86 ? 3.098 -3.838 12.120 1.00 98.44 86 LEU A N 1
ATOM 649 C CA . LEU A 1 86 ? 1.940 -3.114 12.644 1.00 98.44 86 LEU A CA 1
ATOM 650 C C . LEU A 1 86 ? 0.622 -3.598 12.018 1.00 98.44 86 LEU A C 1
ATOM 652 O O . LEU A 1 86 ? -0.357 -3.805 12.732 1.00 98.44 86 LEU A O 1
ATOM 656 N N . ALA A 1 87 ? 0.588 -3.789 10.700 1.00 98.56 87 ALA A N 1
ATOM 657 C CA . ALA A 1 87 ? -0.597 -4.262 9.992 1.00 98.56 87 ALA A CA 1
ATOM 658 C C . ALA A 1 87 ? -0.982 -5.694 10.394 1.00 98.56 87 ALA A C 1
ATOM 660 O O . ALA A 1 87 ? -2.163 -5.973 10.601 1.00 98.56 87 ALA A O 1
ATOM 661 N N . ALA A 1 88 ? 0.006 -6.577 10.564 1.00 98.50 88 ALA A N 1
ATOM 662 C CA . ALA A 1 88 ? -0.203 -7.936 11.052 1.00 98.50 88 ALA A CA 1
ATOM 663 C C . ALA A 1 88 ? -0.743 -7.945 12.491 1.00 98.50 88 ALA A C 1
ATOM 665 O O . ALA A 1 88 ? -1.741 -8.615 12.760 1.00 98.50 88 ALA A O 1
ATOM 666 N N . ASP A 1 89 ? -0.158 -7.155 13.397 1.00 98.25 89 ASP A N 1
ATOM 667 C CA . ASP A 1 89 ? -0.632 -7.023 14.782 1.00 98.25 89 ASP A CA 1
ATOM 668 C C . ASP A 1 89 ? -2.091 -6.562 14.853 1.00 98.25 89 ASP A C 1
ATOM 670 O O . ASP A 1 89 ? -2.866 -7.023 15.691 1.00 98.25 89 ASP A O 1
ATOM 674 N N . LEU A 1 90 ? -2.459 -5.613 13.990 1.00 97.81 90 LEU A N 1
ATOM 675 C CA . LEU A 1 90 ? -3.791 -5.015 13.954 1.00 97.81 90 LEU A CA 1
ATOM 676 C C . LEU A 1 90 ? -4.785 -5.799 13.090 1.00 97.81 90 LEU A C 1
ATOM 678 O O . LEU A 1 90 ? -5.959 -5.437 13.052 1.00 97.81 90 LEU A O 1
ATOM 682 N N . GLN A 1 91 ? -4.337 -6.858 12.406 1.00 98.25 91 GLN A N 1
ATOM 683 C CA . GLN A 1 91 ? -5.132 -7.609 11.431 1.00 98.25 91 GLN A CA 1
ATOM 684 C C . GLN A 1 91 ? -5.783 -6.691 10.384 1.00 98.25 91 GLN A C 1
ATOM 686 O O . GLN A 1 91 ? -6.968 -6.807 10.068 1.00 98.25 91 GLN A O 1
ATOM 691 N N . MET A 1 92 ? -4.992 -5.762 9.842 1.00 98.25 92 MET A N 1
ATOM 692 C CA . MET A 1 92 ? -5.427 -4.791 8.838 1.00 98.25 92 MET A CA 1
ATOM 693 C C . MET A 1 92 ? -4.780 -5.059 7.480 1.00 98.25 92 MET A C 1
ATOM 695 O O . MET A 1 92 ? -3.628 -5.494 7.419 1.00 98.25 92 MET A O 1
ATOM 699 N N . PRO A 1 93 ? -5.493 -4.792 6.372 1.00 98.25 93 PRO A N 1
ATOM 700 C CA . PRO A 1 93 ? -4.907 -4.910 5.049 1.00 98.25 93 PRO A CA 1
ATOM 701 C C . PRO A 1 93 ? -3.835 -3.840 4.832 1.00 98.25 93 PRO A C 1
ATOM 703 O O . PRO A 1 93 ? -3.863 -2.773 5.454 1.00 98.25 93 PRO A O 1
ATOM 706 N N . VAL A 1 94 ? -2.914 -4.119 3.912 1.00 98.44 94 VAL A N 1
ATOM 707 C CA . VAL A 1 94 ? -1.841 -3.190 3.537 1.00 98.44 94 VAL A CA 1
ATOM 708 C C . VAL A 1 94 ? -2.077 -2.575 2.162 1.00 98.44 94 VAL A C 1
ATOM 710 O O . VAL A 1 94 ? -2.466 -3.258 1.209 1.00 98.44 94 VAL A O 1
ATOM 713 N N . PHE A 1 95 ? -1.834 -1.271 2.075 1.00 98.38 95 PHE A N 1
ATOM 714 C CA . PHE A 1 95 ? -1.896 -0.472 0.860 1.00 98.38 95 PHE A CA 1
ATOM 715 C C . PHE A 1 95 ? -0.473 -0.090 0.444 1.00 98.38 95 PHE A C 1
ATOM 717 O O . PHE A 1 95 ? 0.185 0.708 1.114 1.00 98.38 95 PHE A O 1
ATOM 724 N N . LEU A 1 96 ? 0.022 -0.737 -0.612 1.00 98.31 96 LEU A N 1
ATOM 725 C CA . LEU A 1 96 ? 1.445 -0.856 -0.900 1.00 98.31 96 LEU A CA 1
ATOM 726 C C . LEU A 1 96 ? 1.870 -0.024 -2.111 1.00 98.31 96 LEU A C 1
ATOM 728 O O . LEU A 1 96 ? 1.236 -0.089 -3.162 1.00 98.31 96 LEU A O 1
ATOM 732 N N . HIS A 1 97 ? 3.004 0.658 -1.986 1.00 97.69 97 HIS A N 1
ATOM 733 C CA . HIS A 1 97 ? 3.719 1.309 -3.082 1.00 97.69 97 HIS A CA 1
ATOM 734 C C . HIS A 1 97 ? 4.972 0.522 -3.446 1.00 97.69 97 HIS A C 1
ATOM 736 O O . HIS A 1 97 ? 5.757 0.132 -2.579 1.00 97.69 97 HIS A O 1
ATOM 742 N N . CYS A 1 98 ? 5.187 0.309 -4.738 1.00 96.75 98 CYS A N 1
ATOM 743 C CA . CYS A 1 98 ? 6.400 -0.323 -5.233 1.00 96.75 98 CYS A CA 1
ATOM 744 C C . CYS A 1 98 ? 6.834 0.330 -6.542 1.00 96.75 98 CYS A C 1
ATOM 746 O O . CYS A 1 98 ? 6.126 0.260 -7.547 1.00 96.75 98 CYS A O 1
ATOM 748 N N . ARG A 1 99 ? 8.034 0.916 -6.552 1.00 94.81 99 ARG A N 1
ATOM 749 C CA . ARG A 1 99 ? 8.641 1.498 -7.753 1.00 94.81 99 ARG A CA 1
ATOM 750 C C . ARG A 1 99 ? 10.123 1.163 -7.836 1.00 94.81 99 ARG A C 1
ATOM 752 O O . ARG A 1 99 ? 10.887 1.516 -6.943 1.00 94.81 99 ARG A O 1
ATOM 759 N N . GLU A 1 100 ? 10.511 0.494 -8.925 1.00 93.38 100 GLU A N 1
ATOM 760 C CA . GLU A 1 100 ? 11.900 0.083 -9.215 1.00 93.38 100 GLU A CA 1
ATOM 761 C C . GLU A 1 100 ? 12.570 -0.706 -8.069 1.00 93.38 100 GLU A C 1
ATOM 763 O O . GLU A 1 100 ? 13.787 -0.713 -7.923 1.00 93.38 100 GLU A O 1
ATOM 768 N N . ALA A 1 101 ? 11.764 -1.389 -7.252 1.00 95.62 101 ALA A N 1
ATOM 769 C CA . ALA A 1 101 ? 12.204 -2.071 -6.035 1.00 95.62 101 ALA A CA 1
ATOM 770 C C . ALA A 1 101 ? 11.575 -3.468 -5.866 1.00 95.62 101 ALA A C 1
ATOM 772 O O . ALA A 1 101 ? 11.603 -4.027 -4.771 1.00 95.62 101 ALA A O 1
ATOM 773 N N . HIS A 1 102 ? 11.003 -4.045 -6.933 1.00 96.88 102 HIS A N 1
ATOM 774 C CA . HIS A 1 102 ? 10.122 -5.218 -6.855 1.00 96.88 102 HIS A CA 1
ATOM 775 C C . HIS A 1 102 ? 10.755 -6.429 -6.160 1.00 96.88 102 HIS A C 1
ATOM 777 O O . HIS A 1 102 ? 10.175 -6.969 -5.221 1.00 96.88 102 HIS A O 1
ATOM 783 N N . SER A 1 103 ? 11.975 -6.813 -6.553 1.00 96.94 103 SER A N 1
ATOM 784 C CA . SER A 1 103 ? 12.665 -7.965 -5.954 1.00 96.94 103 SER A CA 1
ATOM 785 C C . SER A 1 103 ? 12.816 -7.820 -4.434 1.00 96.94 103 SER A C 1
ATOM 787 O O . SER A 1 103 ? 12.525 -8.748 -3.674 1.00 96.94 103 SER A O 1
ATOM 789 N N . ARG A 1 104 ? 13.206 -6.627 -3.967 1.00 97.69 104 ARG A N 1
ATOM 790 C CA . ARG A 1 104 ? 13.375 -6.366 -2.537 1.00 97.69 104 ARG A CA 1
ATOM 791 C C . ARG A 1 104 ? 12.040 -6.250 -1.811 1.00 97.69 104 ARG A C 1
ATOM 793 O O . ARG A 1 104 ? 11.893 -6.789 -0.716 1.00 97.69 104 ARG A O 1
ATOM 800 N N . PHE A 1 105 ? 11.068 -5.605 -2.446 1.00 98.31 105 PHE A N 1
ATOM 801 C CA . PHE A 1 105 ? 9.703 -5.468 -1.957 1.00 98.31 105 PHE A CA 1
ATOM 802 C C . PHE A 1 105 ? 9.065 -6.837 -1.686 1.00 98.31 105 PHE A C 1
ATOM 804 O O . PHE A 1 105 ? 8.586 -7.078 -0.579 1.00 98.31 105 PHE A O 1
ATOM 811 N N . VAL A 1 106 ? 9.136 -7.765 -2.647 1.00 97.81 106 VAL A N 1
ATOM 812 C CA . VAL A 1 106 ? 8.616 -9.132 -2.496 1.00 97.81 106 VAL A CA 1
ATOM 813 C C . VAL A 1 106 ? 9.354 -9.890 -1.395 1.00 97.81 106 VAL A C 1
ATOM 815 O O . VAL A 1 106 ? 8.712 -10.550 -0.576 1.00 97.81 106 VAL A O 1
ATOM 818 N N . ALA A 1 107 ? 10.683 -9.774 -1.325 1.00 98.25 107 ALA A N 1
ATOM 819 C CA . ALA A 1 107 ? 11.479 -10.435 -0.293 1.00 98.25 107 ALA A CA 1
ATOM 820 C C . ALA A 1 107 ? 11.102 -9.980 1.130 1.00 98.25 107 ALA A C 1
ATOM 822 O O . ALA A 1 107 ? 11.086 -10.798 2.049 1.00 98.25 107 ALA A O 1
ATOM 823 N N . LEU A 1 108 ? 10.781 -8.694 1.315 1.00 98.38 108 LEU A N 1
ATOM 824 C CA . LEU A 1 108 ? 10.328 -8.151 2.598 1.00 98.38 108 LEU A CA 1
ATOM 825 C C . LEU A 1 108 ? 8.870 -8.486 2.911 1.00 98.38 108 LEU A C 1
ATOM 827 O O . LEU A 1 108 ? 8.553 -8.733 4.070 1.00 98.38 108 LEU A O 1
ATOM 831 N N . LEU A 1 109 ? 7.995 -8.505 1.905 1.00 98.31 109 LEU A N 1
ATOM 832 C CA . LEU A 1 109 ? 6.562 -8.748 2.076 1.00 98.31 109 LEU A CA 1
ATOM 833 C C . LEU A 1 109 ? 6.233 -10.228 2.320 1.00 98.31 109 LEU A C 1
ATOM 835 O O . LEU A 1 109 ? 5.366 -10.534 3.136 1.00 98.31 109 LEU A O 1
ATOM 839 N N . SER A 1 110 ? 6.920 -11.145 1.634 1.00 97.56 110 SER A N 1
ATOM 840 C CA . SER A 1 110 ? 6.585 -12.580 1.619 1.00 97.56 110 SER A CA 1
ATOM 841 C C . SER A 1 110 ? 6.414 -13.216 3.013 1.00 97.56 110 SER A C 1
ATOM 843 O O . SER A 1 110 ? 5.430 -13.929 3.201 1.00 97.56 110 SER A O 1
ATOM 845 N N . PRO A 1 111 ? 7.269 -12.937 4.024 1.00 97.94 111 PRO A N 1
ATOM 846 C CA . PRO A 1 111 ? 7.131 -13.497 5.379 1.00 97.94 111 PRO A CA 1
ATOM 847 C C . PRO A 1 111 ? 5.920 -13.000 6.191 1.00 97.94 111 PRO A C 1
ATOM 849 O O . PRO A 1 111 ? 5.736 -13.420 7.342 1.00 97.94 111 PRO A O 1
ATOM 852 N N . TRP A 1 112 ? 5.155 -12.052 5.643 1.00 98.06 112 TRP A N 1
ATOM 853 C CA . TRP A 1 112 ? 3.985 -11.446 6.278 1.00 98.06 112 TRP A CA 1
ATOM 854 C C . TRP A 1 112 ? 2.669 -11.811 5.592 1.00 98.06 112 TRP A C 1
ATOM 856 O O . TRP A 1 112 ? 1.614 -11.556 6.166 1.00 98.06 112 TRP A O 1
ATOM 866 N N . LEU A 1 113 ? 2.698 -12.394 4.389 1.00 96.44 113 LEU A N 1
ATOM 867 C CA . LEU A 1 113 ? 1.490 -12.637 3.590 1.00 96.44 113 LEU A CA 1
ATOM 868 C C . LEU A 1 113 ? 0.462 -13.524 4.299 1.00 96.44 113 LEU A C 1
ATOM 870 O O . LEU A 1 113 ? -0.734 -13.305 4.155 1.00 96.44 113 LEU A O 1
ATOM 874 N N . ASP A 1 114 ? 0.920 -14.489 5.090 1.00 96.88 114 ASP A N 1
ATOM 875 C CA . ASP A 1 114 ? 0.084 -15.389 5.889 1.00 96.88 114 ASP A CA 1
ATOM 876 C C . ASP A 1 114 ? -0.516 -14.726 7.142 1.00 96.88 114 ASP A C 1
ATOM 878 O O . ASP A 1 114 ? -1.462 -15.250 7.728 1.00 96.88 114 ASP A O 1
ATOM 882 N N . LYS A 1 115 ? 0.015 -13.569 7.549 1.00 97.75 115 LYS A N 1
ATOM 883 C CA . LYS A 1 115 ? -0.402 -12.812 8.743 1.00 97.75 115 LYS A CA 1
ATOM 884 C C . LYS A 1 115 ? -1.273 -11.605 8.411 1.00 97.75 115 LYS A C 1
ATOM 886 O O . LYS A 1 115 ? -1.847 -11.002 9.319 1.00 97.75 115 LYS A O 1
ATOM 891 N N . LEU A 1 116 ? -1.344 -11.232 7.136 1.00 97.19 116 LEU A N 1
ATOM 892 C CA . LEU A 1 116 ? -2.097 -10.084 6.651 1.00 97.19 116 LEU A CA 1
ATOM 893 C C . LEU A 1 116 ? -3.432 -10.545 6.055 1.00 97.19 116 LEU A C 1
ATOM 895 O O . LEU A 1 116 ? -3.465 -11.506 5.288 1.00 97.19 116 LEU A O 1
ATOM 899 N N . PRO A 1 117 ? -4.546 -9.848 6.334 1.00 96.31 117 PRO A N 1
ATOM 900 C CA . PRO A 1 117 ? -5.844 -10.222 5.779 1.00 96.31 117 PRO A CA 1
ATOM 901 C C . PRO A 1 117 ? -5.917 -9.991 4.263 1.00 96.31 117 PRO A C 1
ATOM 903 O O . PRO A 1 117 ? -6.607 -10.727 3.559 1.00 96.31 117 PRO A O 1
ATOM 906 N N . ALA A 1 118 ? -5.239 -8.953 3.761 1.00 95.88 118 ALA A N 1
ATOM 907 C CA . ALA A 1 118 ? -5.117 -8.662 2.339 1.00 95.88 118 ALA A CA 1
ATOM 908 C C . ALA A 1 118 ? -3.986 -7.658 2.065 1.00 95.88 118 ALA A C 1
ATOM 910 O O . ALA A 1 118 ? -3.577 -6.899 2.944 1.00 95.88 118 ALA A O 1
ATOM 911 N N . ALA A 1 119 ? -3.533 -7.613 0.815 1.00 97.19 119 ALA A N 1
ATOM 912 C CA . ALA A 1 119 ? -2.526 -6.673 0.343 1.00 97.19 119 ALA A CA 1
ATOM 913 C C . ALA A 1 119 ? -2.871 -6.177 -1.069 1.00 97.19 119 ALA A C 1
ATOM 915 O O . ALA A 1 119 ? -3.284 -6.965 -1.930 1.00 97.19 119 ALA A O 1
ATOM 916 N N . VAL A 1 120 ? -2.712 -4.872 -1.296 1.00 97.25 120 VAL A N 1
ATOM 917 C CA . VAL A 1 120 ? -2.904 -4.225 -2.603 1.00 97.25 120 VAL A CA 1
ATOM 918 C C . VAL A 1 120 ? -1.625 -3.516 -2.992 1.00 97.25 120 VAL A C 1
ATOM 920 O O . VAL A 1 120 ? -1.171 -2.663 -2.240 1.00 97.25 120 VAL A O 1
ATOM 923 N N . VAL A 1 121 ? -1.090 -3.814 -4.173 1.00 97.25 121 VAL A N 1
ATOM 924 C CA . VAL A 1 121 ? -0.074 -2.975 -4.818 1.00 97.25 121 VAL A CA 1
ATOM 925 C C . VAL A 1 121 ? -0.801 -1.885 -5.591 1.00 97.25 121 VAL A C 1
ATOM 927 O O . VAL A 1 121 ? -1.424 -2.157 -6.619 1.00 97.25 121 VAL A O 1
ATOM 930 N N . HIS A 1 122 ? -0.780 -0.672 -5.057 1.00 94.56 122 HIS A N 1
ATOM 931 C CA . HIS A 1 122 ? -1.432 0.483 -5.653 1.00 94.56 122 HIS A CA 1
ATOM 932 C C . HIS A 1 122 ? -0.655 1.001 -6.864 1.00 94.56 122 HIS A C 1
ATOM 934 O O . HIS A 1 122 ? 0.554 0.789 -6.958 1.00 94.56 122 HIS A O 1
ATOM 940 N N . CYS A 1 123 ? -1.363 1.661 -7.791 1.00 92.69 123 CYS A N 1
ATOM 941 C CA . CYS A 1 123 ? -0.788 2.265 -8.999 1.00 92.69 123 CYS A CA 1
ATOM 942 C C . CYS A 1 123 ? 0.267 1.366 -9.671 1.00 92.69 123 CYS A C 1
ATOM 944 O O . CYS A 1 123 ? 1.404 1.768 -9.915 1.00 92.69 123 CYS A O 1
ATOM 946 N N . PHE A 1 124 ? -0.104 0.116 -9.955 1.00 93.94 124 PHE A N 1
ATOM 947 C CA . PHE A 1 124 ? 0.801 -0.856 -10.548 1.00 93.94 124 PHE A CA 1
ATOM 948 C C . PHE A 1 124 ? 1.251 -0.387 -11.937 1.00 93.94 124 PHE A C 1
ATOM 950 O O . PHE A 1 124 ? 0.455 -0.283 -12.873 1.00 93.94 124 PHE A O 1
ATOM 957 N N . THR A 1 125 ? 2.551 -0.139 -12.077 1.00 91.56 125 THR A N 1
ATOM 958 C CA . THR A 1 125 ? 3.207 0.218 -13.345 1.00 91.56 125 THR A CA 1
ATOM 959 C C . THR A 1 125 ? 4.352 -0.736 -13.691 1.00 91.56 125 THR A C 1
ATOM 961 O O . THR A 1 125 ? 5.283 -0.344 -14.393 1.00 91.56 125 THR A O 1
ATOM 964 N N . GLY A 1 126 ? 4.314 -1.953 -13.144 1.00 91.19 126 GLY A N 1
ATOM 965 C CA . GLY A 1 126 ? 5.365 -2.954 -13.289 1.00 91.19 126 GLY A CA 1
ATOM 966 C C . GLY A 1 126 ? 5.337 -3.726 -14.610 1.00 91.19 126 GLY A C 1
ATOM 967 O O . GLY A 1 126 ? 4.546 -3.448 -15.517 1.00 91.19 126 GLY A O 1
ATOM 968 N N . THR A 1 127 ? 6.219 -4.718 -14.714 1.00 94.50 127 THR A N 1
ATOM 969 C CA . THR A 1 127 ? 6.331 -5.614 -15.876 1.00 94.50 127 THR A CA 1
ATOM 970 C C . THR A 1 127 ? 5.350 -6.797 -15.807 1.00 94.50 127 THR A C 1
ATOM 972 O O . THR A 1 127 ? 4.653 -7.001 -14.815 1.00 94.50 127 THR A O 1
ATOM 975 N N . ALA A 1 128 ? 5.286 -7.607 -16.872 1.00 94.88 128 ALA A N 1
ATOM 976 C CA . ALA A 1 128 ? 4.480 -8.834 -16.893 1.00 94.88 128 ALA A CA 1
ATOM 977 C C . ALA A 1 128 ? 4.943 -9.870 -15.852 1.00 94.88 128 ALA A C 1
ATOM 979 O O . ALA A 1 128 ? 4.119 -10.571 -15.265 1.00 94.88 128 ALA A O 1
ATOM 980 N N . GLU A 1 129 ? 6.256 -9.951 -15.627 1.00 95.81 129 GLU A N 1
ATOM 981 C CA . GLU A 1 129 ? 6.865 -10.827 -14.624 1.00 95.81 129 GLU A CA 1
ATOM 982 C C . GLU A 1 129 ? 6.469 -10.366 -13.221 1.00 95.81 129 GLU A C 1
ATOM 984 O O . GLU A 1 129 ? 5.868 -11.129 -12.474 1.00 95.81 129 GLU A O 1
ATOM 989 N N . GLU A 1 130 ? 6.636 -9.072 -12.931 1.00 97.00 130 GLU A N 1
ATOM 990 C CA . GLU A 1 130 ? 6.242 -8.485 -11.645 1.00 97.00 130 GLU A CA 1
ATOM 991 C C . GLU A 1 130 ? 4.736 -8.629 -11.378 1.00 97.00 130 GLU A C 1
ATOM 993 O O . GLU A 1 130 ? 4.320 -8.821 -10.235 1.00 97.00 130 GLU A O 1
ATOM 998 N N . LEU A 1 131 ? 3.894 -8.563 -12.418 1.00 96.56 131 LEU A N 1
ATOM 999 C CA . LEU A 1 131 ? 2.458 -8.816 -12.282 1.00 96.56 131 LEU A CA 1
ATOM 1000 C C . LEU A 1 131 ? 2.182 -10.282 -11.935 1.00 96.56 131 LEU A C 1
ATOM 1002 O O . LEU A 1 131 ? 1.365 -10.563 -11.058 1.00 96.56 131 LEU A O 1
ATOM 1006 N N . THR A 1 132 ? 2.847 -11.209 -12.624 1.00 96.69 132 THR A N 1
ATOM 1007 C CA . THR A 1 132 ? 2.709 -12.650 -12.381 1.00 96.69 132 THR A CA 1
ATOM 1008 C C . THR A 1 132 ? 3.114 -12.987 -10.950 1.00 96.69 132 THR A C 1
ATOM 1010 O O . THR A 1 132 ? 2.359 -13.664 -10.248 1.00 96.69 132 THR A O 1
ATOM 1013 N N . ASP A 1 133 ? 4.231 -12.431 -10.486 1.00 97.06 133 ASP A N 1
ATOM 1014 C CA . ASP A 1 133 ? 4.714 -12.575 -9.116 1.00 97.06 133 ASP A CA 1
ATOM 1015 C C . ASP A 1 133 ? 3.686 -12.036 -8.116 1.00 97.06 133 ASP A C 1
ATOM 1017 O O . ASP A 1 133 ? 3.252 -12.775 -7.229 1.00 97.06 133 ASP A O 1
ATOM 1021 N N . CYS A 1 134 ? 3.193 -10.804 -8.309 1.00 96.94 134 CYS A N 1
ATOM 1022 C CA . CYS A 1 134 ? 2.145 -10.222 -7.464 1.00 96.94 134 CYS A CA 1
ATOM 1023 C C . CYS A 1 134 ? 0.908 -11.129 -7.357 1.00 96.94 134 CYS A C 1
ATOM 1025 O O . CYS A 1 134 ? 0.405 -11.377 -6.259 1.00 96.94 134 CYS A O 1
ATOM 1027 N N . LEU A 1 135 ? 0.410 -11.635 -8.487 1.00 96.31 135 LEU A N 1
ATOM 1028 C CA . LEU A 1 135 ? -0.782 -12.484 -8.516 1.00 96.31 135 LEU A CA 1
ATOM 1029 C C . LEU A 1 135 ? -0.531 -13.853 -7.871 1.00 96.31 135 LEU A C 1
ATOM 1031 O O . LEU A 1 135 ? -1.403 -14.353 -7.158 1.00 96.31 135 LEU A O 1
ATOM 1035 N N . SER A 1 136 ? 0.654 -14.439 -8.071 1.00 96.69 136 SER A N 1
ATOM 1036 C CA . SER A 1 136 ? 1.042 -15.722 -7.468 1.00 96.69 136 SER A CA 1
ATOM 1037 C C . SER A 1 136 ? 1.114 -15.651 -5.939 1.00 96.69 136 SER A C 1
ATOM 1039 O O . SER A 1 136 ? 0.720 -16.594 -5.253 1.00 96.69 136 SER A O 1
ATOM 1041 N N . LEU A 1 137 ? 1.517 -14.494 -5.407 1.00 96.38 137 LEU A N 1
ATOM 1042 C CA . LEU A 1 137 ? 1.550 -14.183 -3.977 1.00 96.38 137 LEU A CA 1
ATOM 1043 C C . LEU A 1 137 ? 0.168 -13.820 -3.413 1.00 96.38 137 LEU A C 1
ATOM 1045 O O . LEU A 1 137 ? 0.033 -13.519 -2.228 1.00 96.38 137 LEU A O 1
ATOM 1049 N N . GLY A 1 138 ? -0.876 -13.831 -4.246 1.00 95.81 138 GLY A N 1
ATOM 1050 C CA . GLY A 1 138 ? -2.233 -13.497 -3.836 1.00 95.81 138 GLY A CA 1
ATOM 1051 C C . GLY A 1 138 ? -2.442 -12.007 -3.567 1.00 95.81 138 GLY A C 1
ATOM 1052 O O . GLY A 1 138 ? -3.361 -11.659 -2.821 1.00 95.81 138 GLY A O 1
ATOM 1053 N N . LEU A 1 139 ? -1.632 -11.128 -4.160 1.00 96.88 139 LEU A N 1
ATOM 1054 C CA . LEU A 1 139 ? -1.821 -9.681 -4.078 1.00 96.88 139 LEU A CA 1
ATOM 1055 C C . LEU A 1 139 ? -2.948 -9.228 -5.010 1.00 96.88 139 LEU A C 1
ATOM 1057 O O . LEU A 1 139 ? -3.250 -9.857 -6.027 1.00 96.88 139 LEU A O 1
ATOM 1061 N N . SER A 1 140 ? -3.580 -8.113 -4.655 1.00 96.62 140 SER A N 1
ATOM 1062 C CA . SER A 1 140 ? -4.439 -7.367 -5.581 1.00 96.62 140 SER A CA 1
ATOM 1063 C C . SER A 1 140 ? -3.651 -6.202 -6.175 1.00 96.62 140 SER A C 1
ATOM 1065 O O . SER A 1 140 ? -2.695 -5.729 -5.562 1.00 96.62 140 SER A O 1
ATOM 1067 N N . VAL A 1 141 ? -4.044 -5.729 -7.354 1.00 95.50 141 VAL A N 1
ATOM 1068 C CA . VAL A 1 141 ? -3.343 -4.656 -8.069 1.00 95.50 141 VAL A CA 1
ATOM 1069 C C . VAL A 1 141 ? -4.284 -3.500 -8.383 1.00 95.50 141 VAL A C 1
ATOM 1071 O O . VAL A 1 141 ? -5.401 -3.690 -8.873 1.00 95.50 141 VAL A O 1
ATOM 1074 N N . GLY A 1 142 ? -3.822 -2.295 -8.079 1.00 94.06 142 GLY A N 1
ATOM 1075 C CA . GLY A 1 142 ? -4.479 -1.038 -8.387 1.00 94.06 142 GLY A CA 1
ATOM 1076 C C . GLY A 1 142 ? -4.045 -0.504 -9.743 1.00 94.06 142 GLY A C 1
ATOM 1077 O O . GLY A 1 142 ? -2.853 -0.397 -10.013 1.00 94.06 142 GLY A O 1
ATOM 1078 N N . ILE A 1 143 ? -4.996 -0.140 -10.600 1.00 91.75 143 ILE A N 1
ATOM 1079 C CA . ILE A 1 143 ? -4.727 0.487 -11.897 1.00 91.75 143 ILE A CA 1
ATOM 1080 C C . ILE A 1 143 ? -5.265 1.912 -11.894 1.00 91.75 143 ILE A C 1
ATOM 1082 O O . ILE A 1 143 ? -6.440 2.140 -11.609 1.00 91.75 143 ILE A O 1
ATOM 1086 N N . THR A 1 144 ? -4.408 2.861 -12.266 1.00 89.50 144 THR A N 1
ATOM 1087 C CA . THR A 1 144 ? -4.725 4.292 -12.346 1.00 89.50 144 THR A CA 1
ATOM 1088 C C . THR A 1 144 ? -4.905 4.766 -13.789 1.00 89.50 144 THR A C 1
ATOM 1090 O O . THR A 1 144 ? -4.821 3.994 -14.750 1.00 89.50 144 THR A O 1
ATOM 1093 N N . GLY A 1 145 ? -5.086 6.081 -13.964 1.00 83.25 145 GLY A N 1
ATOM 1094 C CA . GLY A 1 145 ? -5.041 6.748 -15.267 1.00 83.25 145 GLY A CA 1
ATOM 1095 C C . GLY A 1 145 ? -3.737 6.537 -16.051 1.00 83.25 145 GLY A C 1
ATOM 1096 O O . GLY A 1 145 ? -3.725 6.809 -17.250 1.00 83.25 145 GLY A O 1
ATOM 1097 N N . TRP A 1 146 ? -2.678 5.988 -15.437 1.00 82.62 146 TRP A N 1
ATOM 1098 C CA . TRP A 1 146 ? -1.432 5.619 -16.118 1.00 82.62 146 TRP A CA 1
ATOM 1099 C C . TRP A 1 146 ? -1.662 4.731 -17.345 1.00 82.62 146 TRP A C 1
ATOM 1101 O O . TRP A 1 146 ? -0.994 4.885 -18.363 1.00 82.62 146 TRP A O 1
ATOM 1111 N N . VAL A 1 147 ? -2.664 3.849 -17.296 1.00 85.94 147 VAL A N 1
ATOM 1112 C CA . VAL A 1 147 ? -3.010 2.958 -18.414 1.00 85.94 147 VAL A CA 1
ATOM 1113 C C . VAL A 1 147 ? -3.507 3.698 -19.666 1.00 85.94 147 VAL A C 1
ATOM 1115 O O . VAL A 1 147 ? -3.513 3.144 -20.767 1.00 85.94 147 VAL A O 1
ATOM 1118 N N . CYS A 1 148 ? -3.926 4.955 -19.508 1.00 80.81 148 CYS A N 1
ATOM 1119 C CA . CYS A 1 148 ? -4.356 5.825 -20.597 1.00 80.81 148 CYS A CA 1
ATOM 1120 C C . CYS A 1 148 ? -3.204 6.642 -21.207 1.00 80.81 148 CYS A C 1
ATOM 1122 O O . CYS A 1 148 ? -3.425 7.280 -22.234 1.00 80.81 148 CYS A O 1
ATOM 1124 N N . ASP A 1 149 ? -2.005 6.638 -20.612 1.00 80.50 149 ASP A N 1
ATOM 1125 C CA . ASP A 1 149 ? -0.833 7.338 -21.148 1.00 80.50 149 ASP A CA 1
ATOM 1126 C C . ASP A 1 149 ? -0.357 6.645 -22.436 1.00 80.50 149 ASP A C 1
ATOM 1128 O O . ASP A 1 149 ? 0.061 5.488 -22.429 1.00 80.50 149 ASP A O 1
ATOM 1132 N N . GLU A 1 150 ? -0.415 7.350 -23.566 1.00 79.50 150 GLU A N 1
ATOM 1133 C CA . GLU A 1 150 ? -0.086 6.784 -24.882 1.00 79.50 150 GLU A CA 1
ATOM 1134 C C . GLU A 1 150 ? 1.403 6.451 -25.052 1.00 79.50 150 GLU A C 1
ATOM 1136 O O . GLU A 1 150 ? 1.763 5.682 -25.940 1.00 79.50 150 GLU A O 1
ATOM 1141 N N . ARG A 1 151 ? 2.280 7.002 -24.205 1.00 80.38 151 ARG A N 1
ATOM 1142 C CA . ARG A 1 151 ? 3.733 6.791 -24.278 1.00 80.38 151 ARG A CA 1
ATOM 1143 C C . ARG A 1 151 ? 4.196 5.701 -23.318 1.00 80.38 151 ARG A C 1
ATOM 1145 O O . ARG A 1 151 ? 5.130 4.974 -23.636 1.00 80.38 151 ARG A O 1
ATOM 1152 N N . ARG A 1 152 ? 3.576 5.615 -22.138 1.00 79.38 152 ARG A N 1
ATOM 1153 C CA . ARG A 1 152 ? 4.038 4.779 -21.013 1.00 79.38 152 ARG A CA 1
ATOM 1154 C C . ARG A 1 152 ? 3.033 3.713 -20.578 1.00 79.38 152 ARG A C 1
ATOM 1156 O O . ARG A 1 152 ? 3.427 2.711 -19.993 1.00 79.38 152 ARG A O 1
ATOM 1163 N N . GLY A 1 153 ? 1.750 3.907 -20.871 1.00 82.56 153 GLY A N 1
ATOM 1164 C CA . GLY A 1 153 ? 0.653 3.047 -20.426 1.00 82.56 153 GLY A CA 1
ATOM 1165 C C . GLY A 1 153 ? 0.355 1.859 -21.338 1.00 82.56 153 GLY A C 1
ATOM 1166 O O . GLY A 1 153 ? -0.360 0.950 -20.925 1.00 82.56 153 GLY A O 1
ATOM 1167 N N . LEU A 1 154 ? 0.896 1.826 -22.564 1.00 86.56 154 LEU A N 1
ATOM 1168 C CA . LEU A 1 154 ? 0.586 0.779 -23.549 1.00 86.56 154 LEU A CA 1
ATOM 1169 C C . LEU A 1 154 ? 0.981 -0.625 -23.076 1.00 86.56 154 LEU A C 1
ATOM 1171 O O . LEU A 1 154 ? 0.190 -1.556 -23.221 1.00 86.56 154 LEU A O 1
ATOM 1175 N N . ALA A 1 155 ? 2.169 -0.763 -22.479 1.00 88.31 155 ALA A N 1
ATOM 1176 C CA . ALA A 1 155 ? 2.627 -2.036 -21.928 1.00 88.31 155 ALA A CA 1
ATOM 1177 C C . ALA A 1 155 ? 1.689 -2.511 -20.809 1.00 88.31 155 ALA A C 1
ATOM 1179 O O . ALA A 1 155 ? 1.184 -3.627 -20.871 1.00 88.31 155 ALA A O 1
ATOM 1180 N N . LEU A 1 156 ? 1.355 -1.628 -19.860 1.00 88.94 156 LEU A N 1
ATOM 1181 C CA . LEU A 1 156 ? 0.413 -1.924 -18.778 1.00 88.94 156 LEU A CA 1
ATOM 1182 C C . LEU A 1 156 ? -0.979 -2.301 -19.307 1.00 88.94 156 LEU A C 1
ATOM 1184 O O . LEU A 1 156 ? -1.608 -3.237 -18.820 1.00 88.94 156 LEU A O 1
ATOM 1188 N N . ARG A 1 157 ? -1.461 -1.608 -20.344 1.00 88.56 157 ARG A N 1
ATOM 1189 C CA . ARG A 1 157 ? -2.766 -1.877 -20.958 1.00 88.56 157 ARG A CA 1
ATOM 1190 C C . ARG A 1 157 ? -2.852 -3.286 -21.540 1.00 88.56 157 ARG A C 1
ATOM 1192 O O . ARG A 1 157 ? -3.909 -3.904 -21.448 1.00 88.56 157 ARG A O 1
ATOM 1199 N N . ALA A 1 158 ? -1.761 -3.791 -22.113 1.00 90.69 158 ALA A N 1
ATOM 1200 C CA . ALA A 1 158 ? -1.691 -5.155 -22.629 1.00 90.69 158 ALA A CA 1
ATOM 1201 C C . ALA A 1 158 ? -1.732 -6.221 -21.517 1.00 90.69 158 ALA A C 1
ATOM 1203 O O . ALA A 1 158 ? -2.118 -7.358 -21.782 1.00 90.69 158 ALA A O 1
ATOM 1204 N N . LEU A 1 159 ? -1.382 -5.862 -20.276 1.00 92.12 159 LEU A N 1
ATOM 1205 C CA . LEU A 1 159 ? -1.423 -6.766 -19.123 1.00 92.12 159 LEU A CA 1
ATOM 1206 C C . LEU A 1 159 ? -2.806 -6.855 -18.469 1.00 92.12 159 LEU A C 1
ATOM 1208 O O . LEU A 1 159 ? -3.093 -7.843 -17.802 1.00 92.12 159 LEU A O 1
ATOM 1212 N N . LEU A 1 160 ? -3.687 -5.871 -18.681 1.00 90.12 160 LEU A N 1
ATOM 1213 C CA . LEU A 1 160 ? -5.010 -5.828 -18.044 1.00 90.12 160 LEU A CA 1
ATOM 1214 C C . LEU A 1 160 ? -5.836 -7.119 -18.172 1.00 90.12 160 LEU A C 1
ATOM 1216 O O . LEU A 1 160 ? -6.425 -7.514 -17.167 1.00 90.12 160 LEU A O 1
ATOM 1220 N N . PRO A 1 161 ? -5.898 -7.801 -19.337 1.00 92.44 161 PRO A N 1
ATOM 1221 C CA . PRO A 1 161 ? -6.674 -9.037 -19.459 1.00 92.44 161 PRO A CA 1
ATOM 1222 C C . PRO A 1 161 ? -6.147 -10.189 -18.592 1.00 92.44 161 PRO A C 1
ATOM 1224 O O . PRO A 1 161 ? -6.864 -11.162 -18.381 1.00 92.44 161 PRO A O 1
ATOM 1227 N N . GLN A 1 162 ? -4.908 -10.094 -18.102 1.00 92.75 162 GLN A N 1
ATOM 1228 C CA . GLN A 1 162 ? -4.280 -11.104 -17.250 1.00 92.75 162 GLN A CA 1
ATOM 1229 C C . GLN A 1 162 ? -4.655 -10.934 -15.771 1.00 92.75 162 GLN A C 1
ATOM 1231 O O . GLN A 1 162 ? -4.430 -11.846 -14.981 1.00 92.75 162 GLN A O 1
ATOM 1236 N N . ILE A 1 163 ? -5.233 -9.790 -15.383 1.00 92.38 163 ILE A N 1
ATOM 1237 C CA . ILE A 1 163 ? -5.590 -9.492 -13.994 1.00 92.38 163 ILE A CA 1
ATOM 1238 C C . ILE A 1 163 ? -6.991 -10.050 -13.700 1.00 92.38 163 ILE A C 1
ATOM 1240 O O . ILE A 1 163 ? -7.968 -9.598 -14.307 1.00 92.38 163 ILE A O 1
ATOM 1244 N N . PRO A 1 164 ? -7.144 -10.986 -12.745 1.00 92.06 164 PRO A N 1
ATOM 1245 C CA . PRO A 1 164 ? -8.458 -11.460 -12.330 1.00 92.06 164 PRO A CA 1
ATOM 1246 C C . PRO A 1 164 ? -9.333 -10.313 -11.807 1.00 92.06 164 PRO A C 1
ATOM 1248 O O . PRO A 1 164 ? -8.875 -9.461 -11.046 1.00 92.06 164 PRO A O 1
ATOM 1251 N N . ALA A 1 165 ? -10.616 -10.294 -12.177 1.00 88.38 165 ALA A N 1
ATOM 1252 C CA . ALA A 1 165 ? -11.531 -9.205 -11.813 1.00 88.38 165 ALA A CA 1
ATOM 1253 C C . ALA A 1 165 ? -11.688 -9.011 -10.290 1.00 88.38 165 ALA A C 1
ATOM 1255 O O . ALA A 1 165 ? -11.926 -7.900 -9.823 1.00 88.38 165 ALA A O 1
ATOM 1256 N N . ASP A 1 166 ? -11.540 -10.078 -9.506 1.00 88.19 166 ASP A N 1
ATOM 1257 C CA . ASP A 1 166 ? -11.574 -10.061 -8.041 1.00 88.19 166 ASP A CA 1
ATOM 1258 C C . ASP A 1 166 ? -10.266 -9.571 -7.393 1.00 88.19 166 ASP A C 1
ATOM 1260 O O . ASP A 1 166 ? -10.244 -9.334 -6.185 1.00 88.19 166 ASP A O 1
ATOM 1264 N N . ARG A 1 167 ? -9.210 -9.377 -8.192 1.00 92.12 167 ARG A N 1
ATOM 1265 C CA . ARG A 1 167 ? -7.889 -8.857 -7.801 1.00 92.12 167 ARG A CA 1
ATOM 1266 C C . ARG A 1 167 ? -7.564 -7.492 -8.414 1.00 92.12 167 ARG A C 1
ATOM 1268 O O . ARG A 1 167 ? -6.517 -6.931 -8.106 1.00 92.12 167 ARG A O 1
ATOM 1275 N N . LEU A 1 168 ? -8.442 -6.955 -9.257 1.00 91.81 168 LEU A N 1
ATOM 1276 C CA . LEU A 1 168 ? -8.288 -5.651 -9.897 1.00 91.81 168 LEU A CA 1
ATOM 1277 C C . LEU A 1 168 ? -9.002 -4.556 -9.097 1.00 91.81 168 LEU A C 1
ATOM 1279 O O . LEU A 1 168 ? -10.212 -4.639 -8.872 1.00 91.81 168 LEU A O 1
ATOM 1283 N N . LEU A 1 169 ? -8.268 -3.505 -8.731 1.00 90.88 169 LEU A N 1
ATOM 1284 C CA . LEU A 1 169 ? -8.801 -2.270 -8.157 1.00 90.88 169 LEU A CA 1
ATOM 1285 C C . LEU A 1 169 ? -8.592 -1.113 -9.146 1.00 90.88 169 LEU A C 1
ATOM 1287 O O . LEU A 1 169 ? -7.583 -1.054 -9.845 1.00 90.88 169 LEU A O 1
ATOM 1291 N N . LEU A 1 170 ? -9.558 -0.191 -9.219 1.00 88.50 170 LEU A N 1
ATOM 1292 C CA . LEU A 1 170 ? -9.488 0.984 -10.097 1.00 88.50 170 LEU A CA 1
ATOM 1293 C C . LEU A 1 170 ? -9.318 2.265 -9.301 1.00 88.50 170 LEU A C 1
ATOM 1295 O O . LEU A 1 170 ? -10.232 2.687 -8.601 1.00 88.50 170 LEU A O 1
ATOM 1299 N N . GLU A 1 171 ? -8.195 2.927 -9.506 1.00 87.56 171 GLU A N 1
ATOM 1300 C CA . GLU A 1 171 ? -7.746 4.074 -8.736 1.00 87.56 171 GLU A CA 1
ATOM 1301 C C . GLU A 1 171 ? -7.676 5.313 -9.635 1.00 87.56 171 GLU A C 1
ATOM 1303 O O . GLU A 1 171 ? -7.607 5.213 -10.860 1.00 87.56 171 GLU A O 1
ATOM 1308 N N . THR A 1 172 ? -7.693 6.510 -9.048 1.00 77.81 172 THR A N 1
ATOM 1309 C CA . THR A 1 172 ? -7.404 7.728 -9.826 1.00 77.81 172 THR A CA 1
ATOM 1310 C C . THR A 1 172 ? -6.015 8.256 -9.554 1.00 77.81 172 THR A C 1
ATOM 1312 O O . THR A 1 172 ? -5.414 8.817 -10.464 1.00 77.81 172 THR A O 1
ATOM 1315 N N . ASP A 1 173 ? -5.531 8.089 -8.318 1.00 80.06 173 ASP A N 1
ATOM 1316 C CA . ASP A 1 173 ? -4.278 8.681 -7.852 1.00 80.06 173 ASP A CA 1
ATOM 1317 C C . ASP A 1 173 ? -4.227 10.201 -8.129 1.00 80.06 173 ASP A C 1
ATOM 1319 O O . ASP A 1 173 ? -3.211 10.795 -8.489 1.00 80.06 173 ASP A O 1
ATOM 1323 N N . ALA A 1 174 ? -5.392 10.859 -8.050 1.00 70.25 174 ALA A N 1
ATOM 1324 C CA . ALA A 1 174 ? -5.470 12.296 -8.260 1.00 70.25 174 ALA A CA 1
ATOM 1325 C C . ALA A 1 174 ? -4.862 13.014 -7.048 1.00 70.25 174 ALA A C 1
ATOM 1327 O O . ALA A 1 174 ? -5.262 12.705 -5.929 1.00 70.25 174 ALA A O 1
ATOM 1328 N N . PRO A 1 175 ? -4.005 14.027 -7.252 1.00 68.25 175 PRO A N 1
ATOM 1329 C CA . PRO A 1 175 ? -3.942 14.843 -8.464 1.00 68.25 175 PRO A CA 1
ATOM 1330 C C . PRO A 1 175 ? -2.892 14.398 -9.496 1.00 68.25 175 PRO A C 1
ATOM 1332 O O . PRO A 1 175 ? -2.830 14.998 -10.565 1.00 68.25 175 PRO A O 1
ATOM 1335 N N . LEU A 1 176 ? -2.075 13.387 -9.196 1.00 49.28 176 LEU A N 1
ATOM 1336 C CA . LEU A 1 176 ? -0.872 13.047 -9.961 1.00 49.28 176 LEU A CA 1
ATOM 1337 C C . LEU A 1 176 ? -1.183 12.394 -11.313 1.00 49.28 176 LEU A C 1
ATOM 1339 O O . LEU A 1 176 ? -0.568 12.740 -12.322 1.00 49.28 176 LEU A O 1
ATOM 1343 N N . SER A 1 177 ? -2.164 11.490 -11.344 1.00 50.28 177 SER A N 1
ATOM 1344 C CA . SER A 1 177 ? -2.443 10.629 -12.503 1.00 50.28 177 SER A CA 1
ATOM 1345 C C . SER A 1 177 ? -3.743 10.995 -13.235 1.00 50.28 177 SER A C 1
ATOM 1347 O O . SER A 1 177 ? -4.517 10.128 -13.651 1.00 50.28 177 SER A O 1
ATOM 1349 N N . ALA A 1 178 ? -4.007 12.296 -13.412 1.00 45.34 178 ALA A N 1
ATOM 1350 C CA . ALA A 1 178 ? -5.181 12.760 -14.145 1.00 45.34 178 ALA A CA 1
ATOM 1351 C C . ALA A 1 178 ? -5.108 12.363 -15.635 1.00 45.34 178 ALA A C 1
ATOM 1353 O O . ALA A 1 178 ? -4.254 12.843 -16.377 1.00 45.34 178 ALA A O 1
ATOM 1354 N N . ALA A 1 179 ? -6.033 11.519 -16.097 1.00 40.44 179 ALA A N 1
ATOM 1355 C CA . ALA A 1 179 ? -6.238 11.248 -17.515 1.00 40.44 179 ALA A CA 1
ATOM 1356 C C . ALA A 1 179 ? -6.646 12.541 -18.243 1.00 40.44 179 ALA A C 1
ATOM 1358 O O . ALA A 1 179 ? -7.758 13.048 -18.070 1.00 40.44 179 ALA A O 1
ATOM 1359 N N . THR A 1 180 ? -5.744 13.088 -19.053 1.00 33.09 180 THR A N 1
ATOM 1360 C CA . THR A 1 180 ? -6.013 14.254 -19.896 1.00 33.09 180 THR A CA 1
ATOM 1361 C C . THR A 1 180 ? -6.791 13.828 -21.143 1.00 33.09 180 THR A C 1
ATOM 1363 O O . THR A 1 180 ? -6.330 12.990 -21.913 1.00 33.09 180 THR A O 1
ATOM 1366 N N . GLY A 1 181 ? -7.962 14.439 -21.355 1.00 31.88 181 GLY A N 1
ATOM 1367 C CA . GLY A 1 181 ? -8.729 14.362 -22.604 1.00 31.88 181 GLY A CA 1
ATOM 1368 C C . GLY A 1 181 ? -9.958 13.451 -22.557 1.00 31.88 181 GLY A C 1
ATOM 1369 O O . GLY A 1 181 ? -9.858 12.302 -22.956 1.00 31.88 181 GLY A O 1
ATOM 1370 N N . PHE A 1 182 ? -11.096 13.974 -22.075 1.00 30.19 182 PHE A N 1
ATOM 1371 C CA . PHE A 1 182 ? -12.491 13.745 -22.526 1.00 30.19 182 PHE A CA 1
ATOM 1372 C C . PHE A 1 182 ? -13.474 14.374 -21.507 1.00 30.19 182 PHE A C 1
ATOM 1374 O O . PHE A 1 182 ? -13.229 14.340 -20.303 1.00 30.19 182 PHE A O 1
ATOM 1381 N N . THR A 1 183 ? -14.580 14.966 -21.976 1.00 26.00 183 THR A N 1
ATOM 1382 C CA . THR A 1 183 ? -15.651 15.576 -21.159 1.00 26.00 183 THR A CA 1
ATOM 1383 C C . THR A 1 183 ? -16.710 14.540 -20.749 1.00 26.00 183 THR A C 1
ATOM 1385 O O . THR A 1 183 ? -17.111 13.701 -21.550 1.00 26.00 183 THR A O 1
ATOM 1388 N N . ALA A 1 184 ? -17.157 14.592 -19.489 1.00 24.94 184 ALA A N 1
ATOM 1389 C CA . ALA A 1 184 ? -17.968 13.563 -18.828 1.00 24.94 184 ALA A CA 1
ATOM 1390 C C . ALA A 1 184 ? -19.447 13.485 -19.277 1.00 24.94 184 ALA A C 1
ATOM 1392 O O . ALA A 1 184 ? -20.082 14.506 -19.530 1.00 24.94 184 ALA A O 1
ATOM 1393 N N . GLN A 1 185 ? -20.027 12.277 -19.217 1.00 24.89 185 GLN A N 1
ATOM 1394 C CA . GLN A 1 185 ? -21.459 12.050 -18.964 1.00 24.89 185 GLN A CA 1
ATOM 1395 C C . GLN A 1 185 ? -21.614 11.392 -17.580 1.00 24.89 185 GLN A C 1
ATOM 1397 O O . GLN A 1 185 ? -20.903 10.444 -17.243 1.00 24.89 185 GLN A O 1
ATOM 1402 N N . THR A 1 186 ? -22.486 11.946 -16.740 1.00 25.58 186 THR A N 1
ATOM 1403 C CA . THR A 1 186 ? -22.682 11.569 -15.330 1.00 25.58 186 THR A CA 1
ATOM 1404 C C . THR A 1 186 ? -23.770 10.505 -15.178 1.00 25.58 186 THR A C 1
ATOM 1406 O O . THR A 1 186 ? -24.868 10.717 -15.685 1.00 25.58 186 THR A O 1
ATOM 1409 N N . GLY A 1 187 ? -23.522 9.419 -14.429 1.00 24.80 187 GLY A N 1
ATOM 1410 C CA . GLY A 1 187 ? -24.594 8.456 -14.126 1.00 24.80 187 GLY A CA 1
ATOM 1411 C C . GLY A 1 187 ? -24.285 7.210 -13.282 1.00 24.80 187 GLY A C 1
ATOM 1412 O O . GLY A 1 187 ? -25.086 6.286 -13.333 1.00 24.80 187 GLY A O 1
ATOM 1413 N N . ILE A 1 188 ? -23.182 7.118 -12.523 1.00 29.72 188 ILE A N 1
ATOM 1414 C CA . ILE A 1 188 ? -22.860 5.878 -11.777 1.00 29.72 188 ILE A CA 1
ATOM 1415 C C . ILE A 1 188 ? -22.612 6.173 -10.292 1.00 29.72 188 ILE A C 1
ATOM 1417 O O . ILE A 1 188 ? -21.753 6.984 -9.949 1.00 29.72 188 ILE A O 1
ATOM 1421 N N . SER A 1 189 ? -23.373 5.508 -9.416 1.00 23.84 189 SER A N 1
ATOM 1422 C CA . SER A 1 189 ? -23.224 5.568 -7.956 1.00 23.84 189 SER A CA 1
ATOM 1423 C C . SER A 1 189 ? -22.147 4.591 -7.457 1.00 23.84 189 SER A C 1
ATOM 1425 O O . SER A 1 189 ? -22.102 3.458 -7.945 1.00 23.84 189 SER A O 1
ATOM 1427 N N . PRO A 1 190 ? -21.333 4.955 -6.450 1.00 33.78 190 PRO A N 1
ATOM 1428 C CA . PRO A 1 190 ? -20.333 4.056 -5.879 1.00 33.78 190 PRO A CA 1
ATOM 1429 C C . PRO A 1 190 ? -20.987 2.854 -5.175 1.00 33.78 190 PRO A C 1
ATOM 1431 O O . PRO A 1 190 ? -21.894 3.012 -4.363 1.00 33.78 190 PRO A O 1
ATOM 1434 N N . GLN A 1 191 ? -20.510 1.647 -5.487 1.00 27.81 191 GLN A N 1
ATOM 1435 C CA . GLN A 1 191 ? -20.899 0.394 -4.830 1.00 27.81 191 GLN A CA 1
ATOM 1436 C C . GLN A 1 191 ? -19.881 0.041 -3.733 1.00 27.81 191 GLN A C 1
ATOM 1438 O O . GLN A 1 191 ? -18.686 0.306 -3.861 1.00 27.81 191 GLN A O 1
ATOM 1443 N N . ARG A 1 192 ? -20.357 -0.576 -2.648 1.00 32.53 192 ARG A N 1
ATOM 1444 C CA . ARG A 1 192 ? -19.560 -0.952 -1.470 1.00 32.53 192 ARG A CA 1
ATOM 1445 C C . ARG A 1 192 ? -18.668 -2.158 -1.802 1.00 32.53 192 ARG A C 1
ATOM 1447 O O . ARG A 1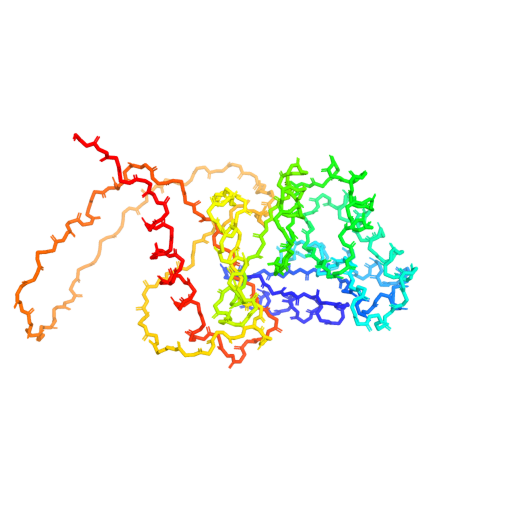 192 ? -19.171 -3.258 -2.012 1.00 32.53 192 ARG A O 1
ATOM 1454 N N . THR A 1 193 ? -17.349 -1.984 -1.845 1.00 37.78 193 THR A N 1
ATOM 1455 C CA . THR A 1 193 ? -16.402 -3.093 -2.064 1.00 37.78 193 THR A CA 1
ATOM 1456 C C . THR A 1 193 ? -15.995 -3.743 -0.745 1.00 37.78 193 THR A C 1
ATOM 1458 O O . THR A 1 193 ? -15.438 -3.080 0.125 1.00 37.78 193 THR A O 1
ATOM 1461 N N . GLY A 1 194 ? -16.195 -5.055 -0.612 1.00 38.69 194 GLY A N 1
ATOM 1462 C CA . GLY A 1 194 ? -15.852 -5.825 0.594 1.00 38.69 194 GLY A CA 1
ATOM 1463 C C . GLY A 1 194 ? -14.356 -6.046 0.863 1.00 38.69 194 GLY A C 1
ATOM 1464 O O . GLY A 1 194 ? -14.037 -6.919 1.655 1.00 38.69 194 GLY A O 1
ATOM 1465 N N . PHE A 1 195 ? -13.446 -5.328 0.193 1.00 42.50 195 PHE A N 1
ATOM 1466 C CA . PHE A 1 195 ? -11.993 -5.474 0.387 1.00 42.50 195 PHE A CA 1
ATOM 1467 C C . PHE A 1 195 ? -11.487 -4.736 1.641 1.00 42.50 195 PHE A C 1
ATOM 1469 O O . PHE A 1 195 ? -10.632 -5.242 2.351 1.00 42.50 195 PHE A O 1
ATOM 1476 N N . PHE A 1 196 ? -12.067 -3.569 1.937 1.00 46.69 196 PHE A N 1
ATOM 1477 C CA . PHE A 1 196 ? -11.722 -2.726 3.091 1.00 46.69 196 PHE A CA 1
ATOM 1478 C C . PHE A 1 196 ? -12.851 -2.668 4.133 1.00 46.69 196 PHE A C 1
ATOM 1480 O O . PHE A 1 196 ? -12.915 -1.752 4.948 1.00 46.69 196 PHE A O 1
ATOM 1487 N N . ALA A 1 197 ? -13.810 -3.597 4.070 1.00 35.41 197 ALA A N 1
ATOM 1488 C CA . ALA A 1 197 ? -14.902 -3.612 5.032 1.00 35.41 197 ALA A CA 1
ATOM 1489 C C . ALA A 1 1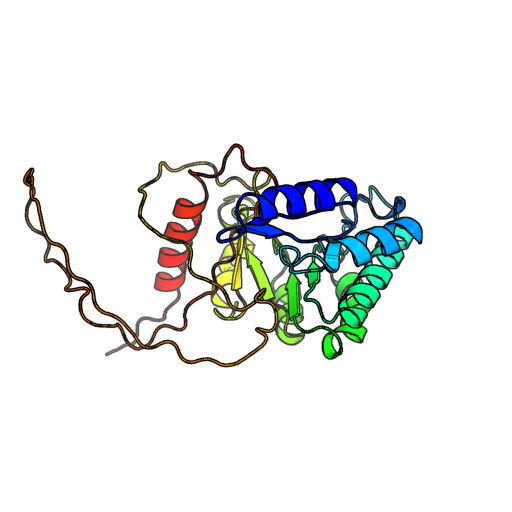97 ? -14.363 -4.085 6.393 1.00 35.41 197 ALA A C 1
ATOM 1491 O O . ALA A 1 197 ? -13.814 -5.187 6.451 1.00 35.41 197 ALA A O 1
ATOM 1492 N N . PRO A 1 198 ? -14.532 -3.315 7.485 1.00 32.34 198 PRO A N 1
ATOM 1493 C CA . PRO A 1 198 ? -14.198 -3.821 8.808 1.00 32.34 198 PRO A CA 1
ATOM 1494 C C . PRO A 1 198 ? -15.050 -5.065 9.114 1.00 32.34 198 PRO A C 1
ATOM 1496 O O . PRO A 1 198 ? -16.182 -5.168 8.615 1.00 32.34 198 PRO A O 1
ATOM 1499 N N . PRO A 1 199 ? -14.556 -6.009 9.936 1.00 27.34 199 PRO A N 1
ATOM 1500 C CA . PRO A 1 199 ? -15.374 -7.118 10.407 1.00 27.34 199 PRO A CA 1
ATOM 1501 C C . PRO A 1 199 ? -16.623 -6.555 11.095 1.00 27.34 199 PRO A C 1
ATOM 1503 O O . PRO A 1 199 ? -16.541 -5.823 12.078 1.00 27.34 199 PRO A O 1
ATOM 1506 N N . CYS A 1 200 ? -17.797 -6.850 10.534 1.00 27.59 200 CYS A N 1
ATOM 1507 C CA . CYS A 1 200 ? -19.073 -6.398 11.075 1.00 27.59 200 CYS A CA 1
ATOM 1508 C C . CYS A 1 200 ? -19.350 -7.139 12.394 1.00 27.59 200 CYS A C 1
ATOM 1510 O O . CYS A 1 200 ? -19.474 -8.368 12.371 1.00 27.59 200 CYS A O 1
ATOM 1512 N N . PRO A 1 201 ? -19.483 -6.447 13.540 1.00 29.58 201 PRO A N 1
ATOM 1513 C CA . PRO A 1 201 ? -19.942 -7.095 14.748 1.00 29.58 201 PRO A CA 1
ATOM 1514 C C . PRO A 1 201 ? -21.465 -7.244 14.649 1.00 29.58 201 PRO A C 1
ATOM 1516 O O . PRO A 1 201 ? -22.195 -6.264 14.537 1.00 29.58 201 PRO A O 1
ATOM 1519 N N . THR A 1 202 ? -21.932 -8.487 14.747 1.00 31.70 202 THR A N 1
ATOM 1520 C CA . THR A 1 202 ? -23.328 -8.937 14.911 1.00 31.70 202 THR A CA 1
ATOM 1521 C C . THR A 1 202 ? -24.197 -9.086 13.655 1.00 31.70 202 THR A C 1
ATOM 1523 O O . THR A 1 202 ? -24.552 -8.149 12.944 1.00 31.70 202 THR A O 1
ATOM 1526 N N . GLY A 1 203 ? -24.621 -10.335 13.432 1.00 32.81 203 GLY A N 1
ATOM 1527 C CA . GLY A 1 203 ? -25.676 -10.683 12.497 1.00 32.81 203 GLY A CA 1
ATOM 1528 C C . GLY A 1 203 ? -27.035 -10.176 12.976 1.00 32.81 203 GLY A C 1
ATOM 1529 O O . GLY A 1 203 ? -27.560 -10.622 13.994 1.00 32.81 203 GLY A O 1
ATOM 1530 N N . ARG A 1 204 ? -27.654 -9.306 12.182 1.00 28.38 204 ARG A N 1
ATOM 1531 C CA . ARG A 1 204 ? -29.110 -9.146 12.134 1.00 28.38 204 ARG A CA 1
ATOM 1532 C C . ARG A 1 204 ? -29.535 -8.994 10.681 1.00 28.38 204 ARG A C 1
ATOM 1534 O O . ARG A 1 204 ? -29.168 -8.037 10.009 1.00 28.38 204 ARG A O 1
ATOM 1541 N N . ARG A 1 205 ? -30.325 -9.958 10.199 1.00 28.03 205 ARG A N 1
ATOM 1542 C CA . ARG A 1 205 ? -31.112 -9.818 8.968 1.00 28.03 205 ARG A CA 1
ATOM 1543 C C . ARG A 1 205 ? -32.070 -8.645 9.155 1.00 28.03 205 ARG A C 1
ATOM 1545 O O . ARG A 1 205 ? -32.918 -8.702 10.041 1.00 28.03 205 ARG A O 1
ATOM 1552 N N . LEU A 1 206 ? -31.974 -7.631 8.303 1.00 29.05 206 LEU A N 1
ATOM 1553 C CA . LEU A 1 206 ? -33.060 -6.680 8.097 1.00 29.05 206 LEU A CA 1
ATOM 1554 C C . LEU A 1 206 ? -33.723 -6.990 6.755 1.00 29.05 206 LEU A C 1
ATOM 1556 O O . LEU A 1 206 ? -33.066 -7.107 5.722 1.00 29.05 206 LEU A O 1
ATOM 1560 N N . ALA A 1 207 ? -35.030 -7.228 6.832 1.00 25.69 207 ALA A N 1
ATOM 1561 C CA . ALA A 1 207 ? -35.904 -7.579 5.729 1.00 25.69 207 ALA A CA 1
ATOM 1562 C C . ALA A 1 207 ? -36.148 -6.379 4.800 1.00 25.69 207 ALA A C 1
ATOM 1564 O O . ALA A 1 207 ? -36.181 -5.231 5.237 1.00 25.69 207 ALA A O 1
ATOM 1565 N N . ALA A 1 208 ? -36.347 -6.674 3.515 1.00 28.45 208 ALA A N 1
ATOM 1566 C CA . ALA A 1 208 ? -36.659 -5.704 2.476 1.00 28.45 208 ALA A CA 1
ATOM 1567 C C . ALA A 1 208 ? -38.041 -5.061 2.704 1.00 28.45 208 ALA A C 1
ATOM 1569 O O . ALA A 1 208 ? -39.065 -5.742 2.654 1.00 28.45 208 ALA A O 1
ATOM 1570 N N . GLY A 1 209 ? -38.065 -3.744 2.911 1.00 24.28 209 GLY A N 1
ATOM 1571 C CA . GLY A 1 209 ? -39.273 -2.922 2.864 1.00 24.28 209 GLY A CA 1
ATOM 1572 C C . GLY A 1 209 ? -39.379 -2.212 1.516 1.00 24.28 209 GLY A C 1
ATOM 1573 O O . GLY A 1 209 ? -38.475 -1.480 1.126 1.00 24.28 209 GLY A O 1
ATOM 1574 N N . ARG A 1 210 ? -40.482 -2.443 0.798 1.00 27.97 210 ARG A N 1
ATOM 1575 C CA . ARG A 1 210 ? -40.869 -1.691 -0.404 1.00 27.97 210 ARG A CA 1
ATOM 1576 C C . ARG A 1 210 ? -41.322 -0.284 -0.002 1.00 27.97 210 ARG A C 1
ATOM 1578 O O . ARG A 1 210 ? -42.129 -0.159 0.914 1.00 27.97 210 ARG A O 1
ATOM 1585 N N . SER A 1 211 ? -40.933 0.742 -0.754 1.00 26.86 211 SER A N 1
ATOM 1586 C CA . SER A 1 211 ? -41.769 1.935 -0.900 1.00 26.86 211 SER A CA 1
ATOM 1587 C C . SER A 1 211 ? -41.704 2.468 -2.332 1.00 26.86 211 SER A C 1
ATOM 1589 O O . SER A 1 211 ? -40.675 2.442 -3.003 1.00 26.86 211 SER A O 1
ATOM 1591 N N . SER A 1 212 ? -42.879 2.849 -2.810 1.00 25.77 212 SER A N 1
ATOM 1592 C CA . SER A 1 212 ? -43.214 3.362 -4.132 1.00 25.77 212 SER A CA 1
ATOM 1593 C C . SER A 1 212 ? -43.468 4.860 -4.038 1.00 25.77 212 SER A C 1
ATOM 1595 O O . SER A 1 212 ? -44.260 5.245 -3.181 1.00 25.77 212 SER A O 1
ATOM 1597 N N . VAL A 1 213 ? -42.934 5.674 -4.954 1.00 27.81 213 VAL A N 1
ATOM 1598 C CA . VAL A 1 213 ? -43.538 6.966 -5.335 1.00 27.81 213 VAL A CA 1
ATOM 1599 C C . VAL A 1 213 ? -43.264 7.242 -6.819 1.00 27.81 213 VAL A C 1
ATOM 1601 O O . VAL A 1 213 ? -42.175 6.976 -7.320 1.00 27.81 213 VAL A O 1
ATOM 1604 N N . ALA A 1 214 ? -44.294 7.740 -7.504 1.00 23.58 214 ALA A N 1
ATOM 1605 C CA . ALA A 1 214 ? -44.378 8.048 -8.928 1.00 23.58 214 ALA A CA 1
ATOM 1606 C C . ALA A 1 214 ? -44.356 9.570 -9.211 1.00 23.58 214 ALA A C 1
ATOM 1608 O O . ALA A 1 214 ? -44.697 10.357 -8.332 1.00 23.58 214 ALA A O 1
ATOM 1609 N N . GLY A 1 215 ? -44.077 9.937 -10.475 1.00 23.17 215 GLY A N 1
ATOM 1610 C CA . GLY A 1 215 ? -44.347 11.248 -11.111 1.00 23.17 215 GLY A CA 1
ATOM 1611 C C . GLY A 1 215 ? -43.120 12.176 -11.211 1.00 23.17 215 GLY A C 1
ATOM 1612 O O . GLY A 1 215 ? -42.392 12.305 -10.241 1.00 23.17 215 GLY A O 1
ATOM 1613 N N . ALA A 1 216 ? -42.801 12.871 -12.311 1.00 26.44 216 ALA A N 1
ATOM 1614 C CA . ALA A 1 216 ? -43.536 13.165 -13.539 1.00 26.44 216 ALA A CA 1
ATOM 1615 C C . ALA A 1 216 ? -42.585 13.498 -14.719 1.00 26.44 216 ALA A C 1
ATOM 1617 O O . ALA A 1 216 ? -41.408 13.800 -14.540 1.00 26.44 216 ALA A O 1
ATOM 1618 N N . ASP A 1 217 ? -43.171 13.405 -15.912 1.00 26.09 217 ASP A N 1
ATOM 1619 C CA . ASP A 1 217 ? -42.646 13.475 -17.281 1.00 26.09 217 ASP A CA 1
ATOM 1620 C C . ASP A 1 217 ? -42.232 14.903 -17.710 1.00 26.09 217 ASP A C 1
ATOM 1622 O O . ASP A 1 217 ? -42.915 15.869 -17.370 1.00 26.09 217 ASP A O 1
ATOM 1626 N N . ASN A 1 218 ? -41.183 15.036 -18.536 1.00 27.22 218 ASN A N 1
ATOM 1627 C CA . ASN A 1 218 ? -41.214 15.996 -19.644 1.00 27.22 218 ASN A CA 1
ATOM 1628 C C . ASN A 1 218 ? -40.228 15.615 -20.761 1.00 27.22 218 ASN A C 1
ATOM 1630 O O . ASN A 1 218 ? -39.017 15.513 -20.563 1.00 27.22 218 ASN A O 1
ATOM 1634 N N . ARG A 1 219 ? -40.784 15.406 -21.957 1.00 25.64 219 ARG A N 1
ATOM 1635 C CA . ARG A 1 219 ? -40.108 14.912 -23.162 1.00 25.64 219 ARG A CA 1
ATOM 1636 C C . ARG A 1 219 ? -39.497 16.051 -23.977 1.00 25.64 219 ARG A C 1
ATOM 1638 O O . ARG A 1 219 ? -40.171 17.038 -24.258 1.00 25.64 219 ARG A O 1
ATOM 1645 N N . SER A 1 220 ? -38.325 15.806 -24.556 1.00 26.17 220 SER A N 1
ATOM 1646 C CA . SER A 1 220 ? -38.002 16.280 -25.905 1.00 26.17 220 SER A CA 1
ATOM 1647 C C . SER A 1 220 ? -37.428 15.124 -26.731 1.00 26.17 220 SER A C 1
ATOM 1649 O O . SER A 1 220 ? -36.728 14.243 -26.239 1.00 26.17 220 SER A O 1
ATOM 1651 N N . LYS A 1 221 ? -37.906 15.055 -27.974 1.00 23.91 221 LYS A N 1
ATOM 1652 C CA . LYS A 1 221 ? -37.950 13.892 -28.865 1.00 23.91 221 LYS A CA 1
ATOM 1653 C C . LYS A 1 221 ? -36.634 13.686 -29.623 1.00 23.91 221 LYS A C 1
ATOM 1655 O O . LYS A 1 221 ? -36.225 14.594 -30.330 1.00 23.91 221 LYS A O 1
ATOM 1660 N N . CYS A 1 222 ? -36.120 12.455 -29.607 1.00 22.55 222 CYS A N 1
ATOM 1661 C CA . CYS A 1 222 ? -35.442 11.787 -30.727 1.00 22.55 222 CYS A CA 1
ATOM 1662 C C . CYS A 1 222 ? -35.746 10.277 -30.624 1.00 22.55 222 CYS A C 1
ATOM 1664 O O . CYS A 1 222 ? -35.685 9.711 -29.537 1.00 22.55 222 CYS A O 1
ATOM 1666 N N . ALA A 1 223 ? -36.107 9.630 -31.731 1.00 24.36 223 ALA A N 1
ATOM 1667 C CA . ALA A 1 223 ? -36.384 8.191 -31.844 1.00 24.36 223 ALA A CA 1
ATOM 1668 C C . ALA A 1 223 ? -35.737 7.656 -33.140 1.00 24.36 223 ALA A C 1
ATOM 1670 O O . ALA A 1 223 ? -35.517 8.474 -34.035 1.00 24.36 223 ALA A O 1
ATOM 1671 N N . PRO A 1 224 ? -35.537 6.335 -33.338 1.00 30.00 224 PRO A N 1
ATOM 1672 C CA . PRO A 1 224 ? -35.508 5.233 -32.372 1.00 30.00 224 PRO A CA 1
ATOM 1673 C C . PRO A 1 224 ? -34.219 4.380 -32.491 1.00 30.00 224 PRO A C 1
ATOM 1675 O O . PRO A 1 224 ? -33.841 3.947 -33.573 1.00 30.00 224 PRO A O 1
ATOM 1678 N N . HIS A 1 225 ? -33.607 4.010 -31.368 1.00 26.52 225 HIS A N 1
ATOM 1679 C CA . HIS A 1 225 ? -32.872 2.745 -31.273 1.00 26.52 225 HIS A CA 1
ATOM 1680 C C . HIS A 1 225 ? -33.468 1.979 -30.092 1.00 26.52 225 HIS A C 1
ATOM 1682 O O . HIS A 1 225 ? -33.755 2.580 -29.057 1.00 26.52 225 HIS A O 1
ATOM 1688 N N . LEU A 1 226 ? -33.773 0.695 -30.309 1.00 23.16 226 LEU A N 1
ATOM 1689 C CA . LEU A 1 226 ? -34.533 -0.157 -29.392 1.00 23.16 226 LEU A CA 1
ATOM 1690 C C . LEU A 1 226 ? -34.044 -0.014 -27.936 1.00 23.16 226 LEU A C 1
ATOM 1692 O O . LEU A 1 226 ? -32.849 -0.190 -27.693 1.00 23.16 226 LEU A O 1
ATOM 1696 N N . PRO A 1 227 ? -34.932 0.238 -26.957 1.00 24.50 227 PRO A N 1
ATOM 1697 C CA . PRO A 1 227 ? -34.548 0.163 -25.558 1.00 24.50 227 PRO A CA 1
ATOM 1698 C C . PRO A 1 227 ? -34.305 -1.305 -25.192 1.00 24.50 227 PRO A C 1
ATOM 1700 O O . PRO A 1 227 ? -35.201 -2.143 -25.288 1.00 24.50 227 PRO A O 1
ATOM 1703 N N . ILE A 1 228 ? -33.077 -1.614 -24.777 1.00 29.47 228 ILE A N 1
ATOM 1704 C CA . ILE A 1 228 ? -32.768 -2.866 -24.089 1.00 29.47 228 ILE A CA 1
ATOM 1705 C C . ILE A 1 228 ? -33.436 -2.784 -22.714 1.00 29.47 228 ILE A C 1
ATOM 1707 O O . ILE A 1 228 ? -33.160 -1.881 -21.925 1.00 29.47 228 ILE A O 1
ATOM 1711 N N . ASP A 1 229 ? -34.354 -3.709 -22.458 1.00 26.11 229 ASP A N 1
ATOM 1712 C CA . ASP A 1 229 ? -35.062 -3.857 -21.191 1.00 26.11 229 ASP A CA 1
ATOM 1713 C C . ASP A 1 229 ? -34.085 -4.281 -20.076 1.00 26.11 229 ASP A C 1
ATOM 1715 O O . ASP A 1 229 ? -33.665 -5.435 -19.993 1.00 26.11 229 ASP A O 1
ATOM 1719 N N . LEU A 1 230 ? -33.710 -3.325 -19.221 1.00 30.05 230 LEU A N 1
ATOM 1720 C CA . LEU A 1 230 ? -32.820 -3.513 -18.068 1.00 30.05 230 LEU A CA 1
ATOM 1721 C C . LEU A 1 230 ? -33.532 -4.111 -16.836 1.00 30.05 230 LEU A C 1
ATOM 1723 O O . LEU A 1 230 ? -32.953 -4.139 -15.751 1.00 30.05 230 LEU A O 1
ATOM 1727 N N . SER A 1 231 ? -34.771 -4.603 -16.963 1.00 23.48 231 SER A N 1
ATOM 1728 C CA . SER A 1 231 ? -35.481 -5.263 -15.854 1.00 23.48 231 SER A CA 1
ATOM 1729 C C . SER A 1 231 ? -35.052 -6.716 -15.610 1.00 23.48 231 SER A C 1
ATOM 1731 O O . SER A 1 231 ? -35.488 -7.332 -14.634 1.00 23.48 231 SER A O 1
ATOM 1733 N N . LYS A 1 232 ? -34.166 -7.275 -16.447 1.00 21.53 232 LYS A N 1
ATOM 1734 C CA . LYS A 1 232 ? -33.624 -8.627 -16.264 1.00 21.53 232 LYS A CA 1
ATOM 1735 C C . LYS A 1 232 ? -32.188 -8.578 -15.736 1.00 21.53 232 LYS A C 1
ATOM 1737 O O . LYS A 1 232 ? -31.335 -7.966 -16.377 1.00 21.53 232 LYS A O 1
ATOM 1742 N N . PRO A 1 233 ? -31.874 -9.249 -14.613 1.00 25.20 233 PRO A N 1
ATOM 1743 C CA . PRO A 1 233 ? -30.490 -9.413 -14.199 1.00 25.20 233 PRO A CA 1
ATOM 1744 C C . PRO A 1 233 ? -29.755 -10.247 -15.256 1.00 25.20 233 PRO A C 1
ATOM 1746 O O . PRO A 1 233 ? -30.127 -11.390 -15.523 1.00 25.20 233 PRO A O 1
ATOM 1749 N N . LEU A 1 234 ? -28.713 -9.674 -15.863 1.00 29.28 234 LEU A N 1
ATOM 1750 C CA . LEU A 1 234 ? -27.752 -10.416 -16.675 1.00 29.28 234 LEU A CA 1
ATOM 1751 C C . LEU A 1 234 ? -26.978 -11.350 -15.738 1.00 29.28 234 LEU A C 1
ATOM 1753 O O . LEU A 1 234 ? -26.037 -10.945 -15.056 1.00 29.28 234 LEU A O 1
ATOM 1757 N N . SER A 1 235 ? -27.417 -12.603 -15.645 1.00 25.50 235 SER A N 1
ATOM 1758 C CA . SER A 1 235 ? -26.696 -13.634 -14.908 1.00 25.50 235 SER A CA 1
ATOM 1759 C C . SER A 1 235 ? -25.397 -13.966 -15.647 1.00 25.50 235 SER A C 1
ATOM 1761 O O . SER A 1 235 ? -25.454 -14.508 -16.749 1.00 25.50 235 SER A O 1
ATOM 1763 N N . GLY A 1 236 ? -24.236 -13.680 -15.050 1.00 26.39 236 GLY A N 1
ATOM 1764 C CA . GLY A 1 236 ? -22.978 -14.303 -15.485 1.00 26.39 236 GLY A CA 1
ATOM 1765 C C . GLY A 1 236 ? -21.690 -13.485 -15.386 1.00 26.39 236 GLY A C 1
ATOM 1766 O O . GLY A 1 236 ? -20.619 -14.075 -15.492 1.00 26.39 236 GLY A O 1
ATOM 1767 N N . THR A 1 237 ? -21.719 -12.172 -15.154 1.00 28.61 237 THR A N 1
ATOM 1768 C CA . THR A 1 237 ? -20.479 -11.377 -15.092 1.00 28.61 237 THR A CA 1
ATOM 1769 C C . THR A 1 237 ? -19.890 -11.351 -13.678 1.00 28.61 237 THR A C 1
ATOM 1771 O O . THR A 1 237 ? -20.510 -10.885 -12.722 1.00 28.61 237 THR A O 1
ATOM 1774 N N . LYS A 1 238 ? -18.662 -11.858 -13.513 1.00 27.12 238 LYS A N 1
ATOM 1775 C CA . LYS A 1 238 ? -17.856 -11.640 -12.300 1.00 27.12 238 LYS A CA 1
ATOM 1776 C C . LYS A 1 238 ? -17.498 -10.148 -12.250 1.00 27.12 238 LYS A C 1
ATOM 1778 O O . LYS A 1 238 ? -16.824 -9.653 -13.146 1.00 27.12 238 LYS A O 1
ATOM 1783 N N . HIS A 1 239 ? -18.015 -9.418 -11.264 1.00 31.47 239 HIS A N 1
ATOM 1784 C CA . HIS A 1 239 ? -17.876 -7.961 -11.188 1.00 31.47 239 HIS A CA 1
ATOM 1785 C C . HIS A 1 239 ? -16.488 -7.574 -10.654 1.00 31.47 239 HIS A C 1
ATOM 1787 O O . HIS A 1 239 ? -16.070 -8.087 -9.615 1.00 31.47 239 HIS A O 1
ATOM 1793 N N . ALA A 1 240 ? -15.806 -6.643 -11.329 1.00 31.00 240 ALA A N 1
ATOM 1794 C CA . ALA A 1 240 ? -14.625 -5.979 -10.779 1.00 31.00 240 ALA A CA 1
ATOM 1795 C C . ALA A 1 240 ? -15.001 -5.179 -9.518 1.00 31.00 240 ALA A C 1
ATOM 1797 O O . ALA A 1 240 ? -16.099 -4.619 -9.430 1.00 31.00 240 ALA A O 1
ATOM 1798 N N . ARG A 1 241 ? -14.107 -5.126 -8.523 1.00 37.94 241 ARG A N 1
ATOM 1799 C CA . ARG A 1 241 ? -14.329 -4.363 -7.284 1.00 37.94 241 ARG A CA 1
ATOM 1800 C C . ARG A 1 241 ? -13.758 -2.949 -7.438 1.00 37.94 241 ARG A C 1
ATOM 1802 O O . ARG A 1 241 ? -12.553 -2.747 -7.484 1.00 37.94 241 ARG A O 1
ATOM 1809 N N . TYR A 1 242 ? -14.637 -1.953 -7.505 1.00 34.84 242 TYR A N 1
ATOM 1810 C CA . TYR A 1 242 ? -14.265 -0.550 -7.715 1.00 34.84 242 TYR A CA 1
ATOM 1811 C C . TYR A 1 242 ? -13.882 0.153 -6.402 1.00 34.84 242 TYR A C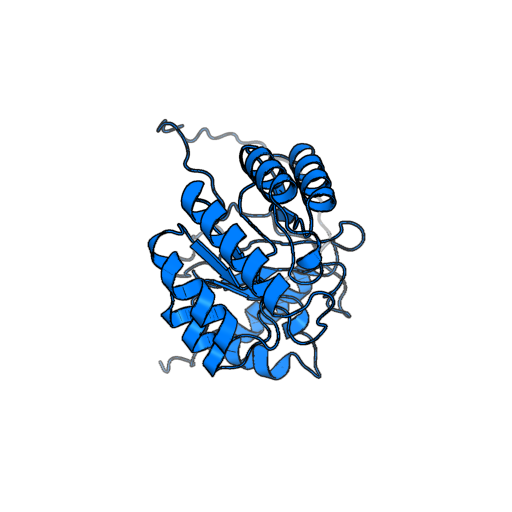 1
ATOM 1813 O O . TYR A 1 242 ? -14.757 0.485 -5.604 1.00 34.84 242 TYR A O 1
ATOM 1821 N N . VAL A 1 243 ? -12.593 0.426 -6.183 1.00 41.09 243 VAL A N 1
ATOM 1822 C CA . VAL A 1 243 ? -12.114 1.243 -5.052 1.00 41.09 243 VAL A CA 1
ATOM 1823 C C . VAL A 1 243 ? -11.531 2.546 -5.577 1.00 41.09 243 VAL A C 1
ATOM 1825 O O . VAL A 1 243 ? -10.374 2.590 -5.954 1.00 41.09 243 VAL A O 1
ATOM 1828 N N . TYR A 1 244 ? -12.303 3.630 -5.563 1.00 48.31 244 TYR A N 1
ATOM 1829 C CA . TYR A 1 244 ? -11.779 4.933 -5.976 1.00 48.31 244 TYR A CA 1
ATOM 1830 C C . TYR A 1 244 ? -10.825 5.508 -4.922 1.00 48.31 244 TYR A C 1
ATOM 1832 O O . TYR A 1 244 ? -11.268 5.791 -3.806 1.00 48.31 244 TYR A O 1
ATOM 1840 N N . ILE A 1 245 ? -9.554 5.701 -5.285 1.00 47.91 245 ILE A N 1
ATOM 1841 C CA . ILE A 1 245 ? -8.490 6.225 -4.411 1.00 47.91 245 ILE A CA 1
ATOM 1842 C C . ILE A 1 245 ? -8.028 7.597 -4.911 1.00 47.91 245 ILE A C 1
ATOM 1844 O O . ILE A 1 245 ? -7.778 7.749 -6.115 1.00 47.91 245 ILE A O 1
ATOM 1848 N N . PHE A 1 246 ? -7.966 8.587 -4.014 1.00 46.59 246 PHE A N 1
ATOM 1849 C CA . PHE A 1 246 ? -7.570 9.973 -4.303 1.00 46.59 246 PHE A CA 1
ATOM 1850 C C . PHE A 1 246 ? -6.627 10.508 -3.216 1.00 46.59 246 PHE A C 1
ATOM 1852 O O . PHE A 1 246 ? -6.907 10.350 -2.030 1.00 46.59 246 PHE A O 1
ATOM 1859 N N . SER A 1 247 ? -5.587 11.226 -3.637 1.00 34.62 247 SER A N 1
ATOM 1860 C CA . SER A 1 247 ? -4.621 11.949 -2.804 1.00 34.62 247 SER A CA 1
ATOM 1861 C C . SER A 1 247 ? -4.902 13.470 -2.711 1.00 34.62 247 SER A C 1
ATOM 1863 O O . SER A 1 247 ? -4.295 14.148 -1.889 1.00 34.62 247 SER A O 1
ATOM 1865 N N . ASN A 1 248 ? -5.856 14.056 -3.466 1.00 32.19 248 ASN A N 1
ATOM 1866 C CA . ASN A 1 248 ? -6.367 15.427 -3.230 1.00 32.19 248 ASN A CA 1
ATOM 1867 C C . ASN A 1 248 ? -7.689 15.750 -3.981 1.00 32.19 248 ASN A C 1
ATOM 1869 O O . ASN A 1 248 ? -7.856 15.411 -5.153 1.00 32.19 248 ASN A O 1
ATOM 1873 N N . TRP A 1 249 ? -8.642 16.450 -3.344 1.00 32.94 249 TRP A N 1
ATOM 1874 C CA . TRP A 1 249 ? -10.059 16.507 -3.778 1.00 32.94 249 TRP A CA 1
ATOM 1875 C C . TRP A 1 249 ? -10.391 17.517 -4.899 1.00 32.94 249 TRP A C 1
ATOM 1877 O O . TRP A 1 249 ? -11.501 17.509 -5.433 1.00 32.94 249 TRP A O 1
ATOM 1887 N N . ARG A 1 250 ? -9.462 18.396 -5.302 1.00 32.84 250 ARG A N 1
ATOM 1888 C CA . ARG A 1 250 ? -9.792 19.555 -6.165 1.00 32.84 250 ARG A CA 1
ATOM 1889 C C . ARG A 1 250 ? -10.023 19.270 -7.664 1.00 32.84 250 ARG A C 1
ATOM 1891 O O . ARG A 1 250 ? -10.378 20.202 -8.377 1.00 32.84 250 ARG A O 1
ATOM 1898 N N . LEU A 1 251 ? -9.882 18.036 -8.165 1.00 34.12 251 LEU A N 1
ATOM 1899 C CA . LEU A 1 251 ? -9.904 17.746 -9.622 1.00 34.12 251 LEU A CA 1
ATOM 1900 C C . LEU A 1 251 ? -10.803 16.561 -10.060 1.00 34.12 251 LEU A C 1
ATOM 1902 O O . LEU A 1 251 ? -10.724 16.086 -11.191 1.00 34.12 251 LEU A O 1
ATOM 1906 N N . SER A 1 252 ? -11.691 16.067 -9.195 1.00 41.84 252 SER A N 1
ATOM 1907 C CA . SER A 1 252 ? -12.175 14.675 -9.248 1.00 41.84 252 SER A CA 1
ATOM 1908 C C . SER A 1 252 ? -13.314 14.319 -10.224 1.00 41.84 252 SER A C 1
ATOM 1910 O O . SER A 1 252 ? -13.559 13.132 -10.434 1.00 41.84 252 SER A O 1
ATOM 1912 N N . ARG A 1 253 ? -14.018 15.261 -10.870 1.00 33.56 253 ARG A N 1
ATOM 1913 C CA . ARG A 1 253 ? -15.221 14.896 -11.661 1.00 33.56 253 ARG A CA 1
ATOM 1914 C C . ARG A 1 253 ? -14.969 14.387 -13.087 1.00 33.56 253 ARG A C 1
ATOM 1916 O O . ARG A 1 253 ? -15.823 13.683 -13.615 1.00 33.56 253 ARG A O 1
ATOM 1923 N N . LEU A 1 254 ? -13.837 14.707 -13.715 1.00 34.22 254 LEU A N 1
ATOM 1924 C CA . LEU A 1 254 ? -13.588 14.349 -15.125 1.00 34.22 254 LEU A CA 1
ATOM 1925 C C . LEU A 1 254 ? -12.888 12.994 -15.324 1.00 34.22 254 LEU A C 1
ATOM 1927 O O . LEU A 1 254 ? -13.0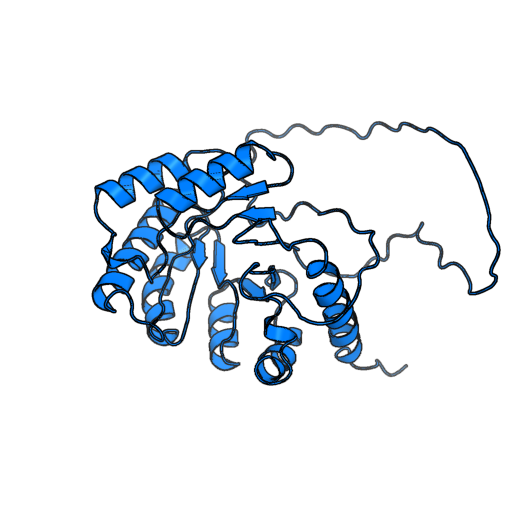06 12.396 -16.388 1.00 34.22 254 LEU A O 1
ATOM 1931 N N . CYS A 1 255 ? -12.169 12.491 -14.321 1.00 41.44 255 CYS A N 1
ATOM 1932 C CA . CYS A 1 255 ? -11.188 11.423 -14.535 1.00 41.44 255 CYS A CA 1
ATOM 1933 C C . CYS A 1 255 ? -11.784 10.000 -14.528 1.00 41.44 255 CYS A C 1
ATOM 1935 O O . CYS A 1 255 ? -11.367 9.128 -15.290 1.00 41.44 255 CYS A O 1
ATOM 1937 N N . VAL A 1 256 ? -12.801 9.774 -13.690 1.00 39.72 256 VAL A N 1
ATOM 1938 C CA . VAL A 1 256 ? -13.343 8.440 -13.378 1.00 39.72 256 VAL A CA 1
ATOM 1939 C C . VAL A 1 256 ? -14.108 7.811 -14.549 1.00 39.72 256 VAL A C 1
ATOM 1941 O O . VAL A 1 256 ? -13.951 6.625 -14.836 1.00 39.72 256 VAL A O 1
ATOM 1944 N N . THR A 1 257 ? -14.913 8.598 -15.261 1.00 38.41 257 THR A N 1
ATOM 1945 C CA . THR A 1 257 ? -15.732 8.099 -16.377 1.00 38.41 257 THR A CA 1
ATOM 1946 C C . THR A 1 257 ? -14.867 7.684 -17.574 1.00 38.41 257 THR A C 1
ATOM 1948 O O . THR A 1 257 ? -15.157 6.689 -18.236 1.00 38.41 257 THR A O 1
ATOM 1951 N N . CYS A 1 258 ? -13.757 8.386 -17.817 1.00 39.69 258 CYS A N 1
ATOM 1952 C CA . CYS A 1 258 ? -12.840 8.101 -18.923 1.00 39.69 258 CYS A CA 1
ATOM 1953 C C . CYS A 1 258 ? -12.114 6.755 -18.762 1.00 39.69 258 CYS A C 1
ATOM 1955 O O . CYS A 1 258 ? -11.986 6.011 -19.739 1.00 39.69 258 CYS A O 1
ATOM 1957 N N . LEU A 1 259 ? -11.696 6.413 -17.535 1.00 45.88 259 LEU A N 1
ATOM 1958 C CA . LEU A 1 259 ? -11.062 5.125 -17.231 1.00 45.88 259 LEU A CA 1
ATOM 1959 C C . LEU A 1 259 ? -12.043 3.960 -17.458 1.00 45.88 259 LEU A C 1
ATOM 1961 O O . LEU A 1 259 ? -11.707 2.982 -18.123 1.00 45.88 259 LEU A O 1
ATOM 1965 N N . LEU A 1 260 ? -13.290 4.098 -16.994 1.00 44.88 260 LEU A N 1
ATOM 1966 C CA . LEU A 1 260 ? -14.321 3.061 -17.127 1.00 44.88 260 LEU A CA 1
ATOM 1967 C C . LEU A 1 260 ? -14.746 2.810 -18.586 1.00 44.88 260 LEU A C 1
ATOM 1969 O O . LEU A 1 260 ? -14.927 1.654 -18.979 1.00 44.88 260 LEU A O 1
ATOM 1973 N N . ILE A 1 261 ? -14.853 3.858 -19.412 1.00 44.81 261 ILE A N 1
ATOM 1974 C CA . ILE A 1 261 ? -15.222 3.732 -20.835 1.00 44.81 261 ILE A CA 1
ATOM 1975 C C . ILE A 1 261 ? -14.118 3.021 -21.638 1.00 44.81 261 ILE A C 1
ATOM 1977 O O . ILE A 1 261 ? -14.407 2.146 -22.462 1.00 44.81 261 ILE A O 1
ATOM 1981 N N . ARG A 1 262 ? -12.839 3.350 -21.396 1.00 45.28 262 ARG A N 1
ATOM 1982 C CA . ARG A 1 262 ? -11.715 2.722 -22.118 1.00 45.28 262 ARG A CA 1
ATOM 1983 C C . ARG A 1 262 ? -11.428 1.291 -21.660 1.00 45.28 262 ARG A C 1
ATOM 1985 O O . ARG A 1 262 ? -11.037 0.471 -22.494 1.00 45.28 262 ARG A O 1
ATOM 1992 N N . LEU A 1 263 ? -11.635 0.974 -20.380 1.00 44.59 263 LEU A N 1
ATOM 1993 C CA . LEU A 1 263 ? -11.478 -0.391 -19.870 1.00 44.59 263 LEU A CA 1
ATOM 1994 C C . LEU A 1 263 ? -12.571 -1.318 -20.403 1.00 44.59 263 LEU A C 1
ATOM 1996 O O . LEU A 1 263 ? -12.238 -2.370 -20.940 1.00 44.59 263 LEU A O 1
ATOM 2000 N N . SER A 1 264 ? -13.840 -0.897 -20.370 1.00 38.12 264 SER A N 1
ATOM 2001 C CA . SER A 1 264 ? -14.962 -1.705 -20.883 1.00 38.12 264 SER A CA 1
ATOM 2002 C C . SER A 1 264 ? -14.756 -2.078 -22.354 1.00 38.12 264 SER A C 1
ATOM 2004 O O . SER A 1 264 ? -14.798 -3.247 -22.722 1.00 38.12 264 SER A O 1
ATOM 2006 N N . SER A 1 265 ? -14.366 -1.104 -23.179 1.00 33.78 265 SER A N 1
ATOM 2007 C CA . SER A 1 265 ? -14.103 -1.343 -24.600 1.00 33.78 265 SER A CA 1
ATOM 2008 C C . SER A 1 265 ? -12.779 -2.076 -24.883 1.00 33.78 265 SER A C 1
ATOM 2010 O O . SER A 1 265 ? -12.563 -2.533 -26.002 1.00 33.78 265 SER A O 1
ATOM 2012 N N . SER A 1 266 ? -11.852 -2.200 -23.926 1.00 38.19 266 SER A N 1
ATOM 2013 C CA . SER A 1 266 ? -10.628 -3.015 -24.088 1.00 38.19 266 SER A CA 1
ATOM 2014 C C . SER A 1 266 ? -10.833 -4.461 -23.626 1.00 38.19 266 SER A C 1
ATOM 2016 O O . SER A 1 266 ? -10.316 -5.371 -24.263 1.00 38.19 266 SER A O 1
ATOM 2018 N N . ILE A 1 267 ? -11.634 -4.668 -22.577 1.00 37.94 267 ILE A N 1
ATOM 2019 C CA . ILE A 1 267 ? -12.022 -5.990 -22.065 1.00 37.94 267 ILE A CA 1
ATOM 2020 C C . ILE A 1 267 ? -12.943 -6.706 -23.067 1.00 37.94 267 ILE A C 1
ATOM 2022 O O . ILE A 1 267 ? -12.732 -7.880 -23.360 1.00 37.94 267 ILE A O 1
ATOM 2026 N N . GLU A 1 268 ? -13.900 -5.997 -23.677 1.00 34.69 268 GLU A N 1
ATOM 2027 C CA . GLU A 1 268 ? -14.775 -6.569 -24.716 1.00 34.69 268 GLU A CA 1
ATOM 2028 C C . GLU A 1 268 ? -14.005 -7.011 -25.970 1.00 34.69 268 GLU A C 1
ATOM 2030 O O . GLU A 1 268 ? -14.337 -8.030 -26.570 1.00 34.69 268 GLU A O 1
ATOM 2035 N N . ARG A 1 269 ? -12.930 -6.302 -26.342 1.00 36.41 269 ARG A N 1
ATOM 2036 C CA . ARG A 1 269 ? -12.086 -6.660 -27.498 1.00 36.41 269 ARG A CA 1
ATOM 2037 C C . ARG A 1 269 ? -11.131 -7.830 -27.241 1.00 36.41 269 ARG A C 1
ATOM 2039 O O . ARG A 1 269 ? -10.601 -8.376 -28.202 1.00 36.41 269 ARG A O 1
ATOM 2046 N N . ALA A 1 270 ? -10.905 -8.204 -25.982 1.00 33.09 270 ALA A N 1
ATOM 2047 C CA . ALA A 1 270 ? -10.035 -9.318 -25.599 1.00 33.09 270 ALA A CA 1
ATOM 2048 C C . ALA A 1 270 ? -10.793 -10.645 -25.398 1.00 33.09 270 ALA A C 1
ATOM 2050 O O . ALA A 1 270 ? -10.163 -11.677 -25.173 1.00 33.09 270 ALA A O 1
ATOM 2051 N N . SER A 1 271 ? -12.128 -10.643 -25.489 1.00 27.36 271 SER A N 1
ATOM 2052 C CA . SER A 1 271 ? -12.909 -11.883 -25.502 1.00 27.36 271 SER A CA 1
ATOM 2053 C C . SER A 1 271 ? -12.784 -12.535 -26.884 1.00 27.36 271 SER A C 1
ATOM 2055 O O . SER A 1 271 ? -13.131 -11.885 -27.874 1.00 27.36 271 SER A O 1
ATOM 2057 N N . PRO A 1 272 ? -12.294 -13.785 -27.004 1.00 31.50 272 PRO A N 1
ATOM 2058 C CA . PRO A 1 272 ? -12.283 -14.462 -28.288 1.00 31.50 272 PRO A CA 1
ATOM 2059 C C . PRO A 1 272 ? -13.733 -14.604 -28.743 1.00 31.50 272 PRO A C 1
ATOM 2061 O O . PRO A 1 272 ? -14.593 -15.066 -27.989 1.00 31.50 272 PRO A O 1
ATOM 2064 N N . SER A 1 273 ? -14.009 -14.160 -29.964 1.00 37.72 273 SER A N 1
ATOM 2065 C CA . SER A 1 273 ? -15.269 -14.421 -30.641 1.00 37.72 273 SER A CA 1
ATOM 2066 C C . SER A 1 273 ? -15.461 -15.933 -30.690 1.00 37.72 273 SER A C 1
ATOM 2068 O O . SER A 1 273 ? -14.802 -16.642 -31.445 1.00 37.72 273 SER A O 1
ATOM 2070 N N . GLY A 1 274 ? -16.337 -16.430 -29.817 1.00 31.41 274 GLY A N 1
ATOM 2071 C CA . GLY A 1 274 ? -16.823 -17.793 -29.883 1.00 31.41 274 GLY A CA 1
ATOM 2072 C C . GLY A 1 274 ? -17.480 -17.991 -31.239 1.00 31.41 274 GLY A C 1
ATOM 2073 O O . GLY A 1 274 ? -18.497 -17.369 -31.542 1.00 31.41 274 GLY A O 1
ATOM 2074 N N . SER A 1 275 ? -16.851 -18.828 -32.053 1.00 31.58 275 SER A N 1
ATOM 2075 C CA . SER A 1 275 ? -17.456 -19.472 -33.206 1.00 31.58 275 SER A CA 1
ATOM 2076 C C . SER A 1 275 ? -18.717 -20.214 -32.757 1.00 31.58 275 SER A C 1
ATOM 2078 O O . SER A 1 275 ? -18.630 -21.137 -31.942 1.00 31.58 275 SER A O 1
ATOM 2080 N N . VAL A 1 276 ? -19.865 -19.773 -33.273 1.00 35.84 276 VAL A N 1
ATOM 2081 C CA . VAL A 1 276 ? -21.070 -20.601 -33.435 1.00 35.84 276 VAL A CA 1
ATOM 2082 C C . VAL A 1 276 ? -20.865 -21.498 -34.646 1.00 35.84 276 VAL A C 1
ATOM 2084 O O . VAL A 1 276 ? -20.301 -20.987 -35.641 1.00 35.84 276 VAL A O 1
#

InterPro domains:
  IPR001130 3'-5' ssDNA/RNA exonuclease TatD-like [PF01026] (1-180)
  IPR001130 3'-5' ssDNA/RNA exonuclease TatD-like [cd01310] (1-175)
  IPR018228 Deoxyribonuclease, TatD-related, conserved site [PS01091] (159-175)
  IPR032466 Metal-dependent hydrolase [SSF51556] (1-182)
  IPR050891 TatD-type Metallo-dependent Hydrolase [PTHR10060] (1-176)

Organism: Serratia odorifera (NCBI:txid618)